Protein AF-H4F2T2-F1 (afdb_monomer_lite)

Foldseek 3Di:
DDPVVVVVVVVVVVVVVVVVCVVVVVVVVVVVVVVCVPVVVVVVVVVVVVVVVVVVVVVVVVVVVVVVVVVVVVVVVVVVVLVVVLVLLQQQQAVLLQQLLQLLLLCVVVVVVPDDDVVLVLVNLVCSLVSLVVSLPDPSNVVCLVLFDPQLNVLSVLLVVLSVVLVVLSCQPPPPVHPDPDVVSVVSNVVSVVSNSVSSVSNSVRSVVSCVVSVHDHDHHDRPPDRPPVPPVVPPDDDDD

Structure (mmCIF, N/CA/C/O backbone):
data_AF-H4F2T2-F1
#
_entry.id   AF-H4F2T2-F1
#
loop_
_atom_site.group_PDB
_atom_site.id
_atom_site.type_symbol
_atom_site.label_atom_id
_atom_site.label_alt_id
_atom_site.label_comp_id
_atom_site.label_asym_id
_atom_site.label_entity_id
_atom_site.label_seq_id
_atom_site.pdbx_PDB_ins_code
_atom_site.Cartn_x
_atom_site.Cartn_y
_atom_site.Cartn_z
_atom_site.occupancy
_atom_site.B_iso_or_equiv
_atom_site.auth_seq_id
_atom_site.auth_comp_id
_atom_site.auth_asym_id
_atom_site.auth_atom_id
_atom_site.pdbx_PDB_model_num
ATOM 1 N N . MET A 1 1 ? 67.842 6.900 -113.296 1.00 56.09 1 MET A N 1
ATOM 2 C CA . MET A 1 1 ? 68.114 7.034 -111.846 1.00 56.09 1 MET A CA 1
ATOM 3 C C . MET A 1 1 ? 68.918 5.818 -111.392 1.00 56.09 1 MET A C 1
ATOM 5 O O . MET A 1 1 ? 68.421 4.703 -111.527 1.00 56.09 1 MET A O 1
ATOM 9 N N . SER A 1 2 ? 70.177 6.005 -110.978 1.00 60.56 2 SER A N 1
ATOM 10 C CA . SER A 1 2 ? 71.089 4.898 -110.640 1.00 60.56 2 SER A CA 1
ATOM 11 C C . SER A 1 2 ? 70.592 4.125 -109.409 1.00 60.56 2 SER A C 1
ATOM 13 O O . SER A 1 2 ? 69.933 4.690 -108.534 1.00 60.56 2 SER A O 1
ATOM 15 N N . ARG A 1 3 ? 70.894 2.819 -109.327 1.00 62.94 3 ARG A N 1
ATOM 16 C CA . ARG A 1 3 ? 70.518 1.946 -108.190 1.00 62.94 3 ARG A CA 1
ATOM 17 C C . ARG A 1 3 ? 70.926 2.532 -106.829 1.00 62.94 3 ARG A C 1
ATOM 19 O O . ARG A 1 3 ? 70.205 2.355 -105.854 1.00 62.94 3 ARG A O 1
ATOM 26 N N . GLN A 1 4 ? 72.028 3.280 -106.790 1.00 64.38 4 GLN A N 1
ATOM 27 C CA . GLN A 1 4 ? 72.533 3.942 -105.586 1.00 64.38 4 GLN A CA 1
ATOM 28 C C . GLN A 1 4 ? 71.630 5.092 -105.105 1.00 64.38 4 GLN A C 1
ATOM 30 O O . GLN A 1 4 ? 71.422 5.235 -103.904 1.00 64.38 4 GLN A O 1
ATOM 35 N N . GLY A 1 5 ? 71.004 5.851 -106.012 1.00 65.56 5 GLY A N 1
ATOM 36 C CA . GLY A 1 5 ? 70.104 6.949 -105.634 1.00 65.56 5 GLY A CA 1
ATOM 37 C C . GLY A 1 5 ? 68.805 6.479 -104.969 1.00 65.56 5 GLY A C 1
ATOM 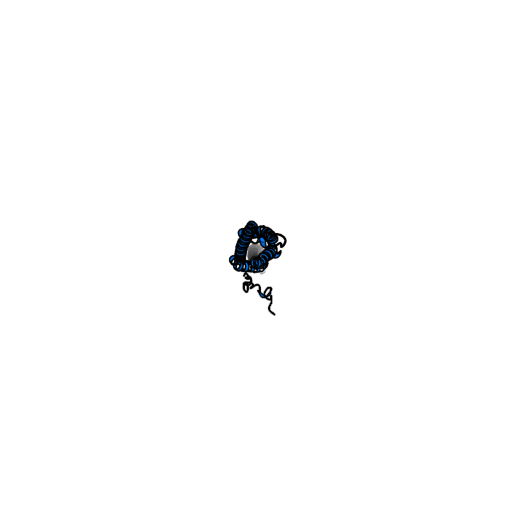38 O O . GLY A 1 5 ? 68.295 7.140 -104.071 1.00 65.56 5 GLY A O 1
ATOM 39 N N . LYS A 1 6 ? 68.285 5.304 -105.354 1.00 64.62 6 LYS A N 1
ATOM 40 C CA . LYS A 1 6 ? 67.072 4.731 -104.741 1.00 64.62 6 LYS A CA 1
ATOM 41 C C . LYS A 1 6 ? 67.323 4.237 -103.314 1.00 64.62 6 LYS A C 1
ATOM 43 O O . LYS A 1 6 ? 66.478 4.438 -102.450 1.00 64.62 6 LYS A O 1
ATOM 48 N N . LEU A 1 7 ? 68.493 3.644 -103.059 1.00 70.56 7 LEU A N 1
ATOM 49 C CA . LEU A 1 7 ? 68.886 3.194 -101.718 1.00 70.56 7 LEU A CA 1
ATOM 50 C C . LEU A 1 7 ? 69.020 4.364 -100.736 1.00 70.56 7 LEU A C 1
ATOM 52 O O . LEU A 1 7 ? 68.587 4.248 -99.594 1.00 70.56 7 LEU A O 1
ATOM 56 N N . PHE A 1 8 ? 69.540 5.507 -101.193 1.00 77.06 8 PHE A N 1
ATOM 57 C CA . PHE A 1 8 ? 69.697 6.690 -100.345 1.00 77.06 8 PHE A CA 1
ATOM 58 C C . PHE A 1 8 ? 68.354 7.299 -99.920 1.00 77.06 8 PHE A C 1
ATOM 60 O O . PHE A 1 8 ? 68.182 7.671 -98.764 1.00 77.06 8 PHE A O 1
ATOM 67 N N . VAL A 1 9 ? 67.374 7.344 -100.830 1.00 72.69 9 VAL A N 1
ATOM 68 C CA . VAL A 1 9 ? 66.025 7.855 -100.527 1.00 72.69 9 VAL A CA 1
ATOM 69 C C . VAL A 1 9 ? 65.288 6.936 -99.551 1.00 72.69 9 VAL A C 1
ATOM 71 O O . VAL A 1 9 ? 64.650 7.420 -98.619 1.00 72.69 9 VAL A O 1
ATOM 74 N N . VAL A 1 10 ? 65.410 5.614 -99.716 1.00 69.75 10 VAL A N 1
ATOM 75 C CA . VAL A 1 10 ? 64.803 4.644 -98.790 1.00 69.75 10 VAL A CA 1
ATOM 76 C C . VAL A 1 10 ? 65.444 4.736 -97.404 1.00 69.75 10 VAL A C 1
ATOM 78 O O . VAL A 1 10 ? 64.726 4.759 -96.408 1.00 69.75 10 VAL A O 1
ATOM 81 N N . ALA A 1 11 ? 66.773 4.860 -97.327 1.00 68.06 11 ALA A N 1
ATOM 82 C CA . ALA A 1 11 ? 67.466 5.052 -96.056 1.00 68.06 11 ALA A CA 1
ATOM 83 C C . ALA A 1 11 ? 67.052 6.369 -95.375 1.00 68.06 11 ALA A C 1
ATOM 85 O O . ALA A 1 11 ? 66.752 6.371 -94.184 1.00 68.06 11 ALA A O 1
ATOM 86 N N . ALA A 1 12 ? 66.954 7.469 -96.129 1.00 69.62 12 ALA A N 1
ATOM 87 C CA . ALA A 1 12 ? 66.514 8.761 -95.604 1.00 69.62 12 ALA A CA 1
ATOM 88 C C . ALA A 1 12 ? 65.070 8.719 -95.071 1.00 69.62 12 ALA A C 1
ATOM 90 O O . ALA A 1 12 ? 64.798 9.266 -94.003 1.00 69.62 12 ALA A O 1
ATOM 91 N N . LEU A 1 13 ? 64.161 8.019 -95.761 1.00 66.88 13 LEU A N 1
ATOM 92 C CA . LEU A 1 13 ? 62.788 7.800 -95.292 1.00 66.88 13 LEU A CA 1
ATOM 93 C C . LEU A 1 13 ? 62.745 6.970 -94.005 1.00 66.88 13 LEU A C 1
ATOM 95 O O . LEU A 1 13 ? 62.012 7.324 -93.086 1.00 66.88 13 LEU A O 1
ATOM 99 N N . PHE A 1 14 ? 63.559 5.916 -93.899 1.00 69.88 14 PHE A N 1
ATOM 100 C CA . PHE A 1 14 ? 63.657 5.116 -92.675 1.00 69.88 14 PHE A CA 1
ATOM 101 C C . PHE A 1 14 ? 64.200 5.922 -91.492 1.00 69.88 14 PHE A C 1
ATOM 103 O O . PHE A 1 14 ? 63.655 5.830 -90.393 1.00 69.88 14 PHE A O 1
ATOM 110 N N . PHE A 1 15 ? 65.223 6.751 -91.709 1.00 69.06 15 PHE A N 1
ATOM 111 C CA . PHE A 1 15 ? 65.760 7.630 -90.667 1.00 69.06 15 PHE A CA 1
ATOM 112 C C . PHE A 1 15 ? 64.748 8.695 -90.232 1.00 69.06 15 PHE A C 1
ATOM 114 O O . PHE A 1 15 ? 64.571 8.915 -89.035 1.00 69.06 15 PHE A O 1
ATOM 121 N N . ALA A 1 16 ? 64.029 9.307 -91.176 1.00 65.06 16 ALA A N 1
ATOM 122 C CA . ALA A 1 16 ? 62.967 10.260 -90.863 1.00 65.06 16 ALA A CA 1
ATOM 123 C C . ALA A 1 16 ? 61.811 9.603 -90.085 1.00 65.06 16 ALA A C 1
ATOM 125 O O . ALA A 1 16 ? 61.254 10.212 -89.168 1.00 65.06 16 ALA A O 1
ATOM 126 N N . LEU A 1 17 ? 61.471 8.351 -90.409 1.00 62.62 17 LEU A N 1
ATOM 127 C CA . LEU A 1 17 ? 60.455 7.583 -89.690 1.00 62.62 17 LEU A CA 1
ATOM 128 C C . LEU A 1 17 ? 60.918 7.234 -88.267 1.00 62.62 17 LEU A C 1
ATOM 130 O O . LEU A 1 17 ? 60.160 7.409 -87.317 1.00 62.62 17 LEU A O 1
ATOM 134 N N . ALA A 1 18 ? 62.172 6.799 -88.107 1.00 66.12 18 ALA A N 1
ATOM 135 C CA . ALA A 1 18 ? 62.753 6.445 -86.814 1.00 66.12 18 ALA A CA 1
ATOM 136 C C . ALA A 1 18 ? 62.839 7.652 -85.864 1.00 66.12 18 ALA A C 1
ATOM 138 O O . ALA A 1 18 ? 62.491 7.537 -84.690 1.00 66.12 18 ALA A O 1
ATOM 139 N N . ILE A 1 19 ? 63.237 8.824 -86.371 1.00 71.50 19 ILE A N 1
ATOM 140 C CA . ILE A 1 19 ? 63.299 10.063 -85.579 1.00 71.50 19 ILE A CA 1
ATOM 141 C C . ILE A 1 19 ? 61.897 10.497 -85.146 1.00 71.50 19 ILE A C 1
ATOM 143 O O . ILE A 1 19 ? 61.694 10.805 -83.971 1.00 71.50 19 ILE A O 1
ATOM 147 N N . ASN A 1 20 ? 60.917 10.467 -86.056 1.00 69.31 20 ASN A N 1
ATOM 148 C CA . ASN A 1 20 ? 59.531 10.768 -85.698 1.00 69.31 20 ASN A CA 1
ATOM 149 C C . ASN A 1 20 ? 59.016 9.808 -84.620 1.00 69.31 20 ASN A C 1
ATOM 151 O O . ASN A 1 20 ? 58.433 10.260 -83.639 1.00 69.31 20 ASN A O 1
ATOM 155 N N . LEU A 1 21 ? 59.295 8.506 -84.731 1.00 67.81 21 LEU A N 1
ATOM 156 C CA . LEU A 1 21 ? 58.870 7.527 -83.731 1.00 67.81 21 LEU A CA 1
ATOM 157 C C . LEU A 1 21 ? 59.437 7.839 -82.333 1.00 67.81 21 LEU A C 1
ATOM 159 O O . LEU A 1 21 ? 58.710 7.755 -81.349 1.00 67.81 21 LEU A O 1
ATOM 163 N N . ILE A 1 22 ? 60.707 8.253 -82.242 1.00 71.62 22 ILE A N 1
ATOM 164 C CA . ILE A 1 22 ? 61.363 8.610 -80.971 1.00 71.62 22 ILE A CA 1
ATOM 165 C C . ILE A 1 22 ? 60.752 9.879 -80.360 1.00 71.62 22 ILE A C 1
ATOM 167 O O . ILE A 1 22 ? 60.520 9.929 -79.150 1.00 71.62 22 ILE A O 1
ATOM 171 N N . VAL A 1 23 ? 60.469 10.897 -81.179 1.00 70.38 23 VAL A N 1
ATOM 172 C CA . VAL A 1 23 ? 59.865 12.157 -80.712 1.00 70.38 23 VAL A CA 1
ATOM 173 C C . VAL A 1 23 ? 58.435 11.922 -80.224 1.00 70.38 23 VAL A C 1
ATOM 175 O O . VAL A 1 23 ? 58.076 12.369 -79.134 1.00 70.38 23 VAL A O 1
ATOM 178 N N . TYR A 1 24 ? 57.640 11.155 -80.973 1.00 62.72 24 TYR A N 1
ATOM 179 C CA . TYR A 1 24 ? 56.272 10.826 -80.573 1.00 62.72 24 TYR A CA 1
ATOM 180 C C . TYR A 1 24 ? 56.215 9.856 -79.389 1.00 62.72 24 TYR A C 1
ATOM 182 O O . TYR A 1 24 ? 55.263 9.912 -78.616 1.00 62.72 24 TYR A O 1
ATOM 190 N N . HIS A 1 25 ? 57.238 9.022 -79.173 1.00 64.75 25 HIS A N 1
ATOM 191 C CA . HIS A 1 25 ? 57.259 8.092 -78.044 1.00 64.75 25 HIS A CA 1
ATOM 192 C C . HIS A 1 25 ? 57.213 8.805 -76.687 1.00 64.75 25 HIS A C 1
ATOM 194 O O . HIS A 1 25 ? 56.444 8.395 -75.818 1.00 64.75 25 HIS A O 1
ATOM 200 N N . LYS A 1 26 ? 57.978 9.893 -76.518 1.00 65.88 26 LYS A N 1
ATOM 201 C CA . LYS A 1 26 ? 57.967 10.676 -75.270 1.00 65.88 26 LYS A CA 1
ATOM 202 C C . LYS A 1 26 ? 56.612 11.331 -75.020 1.00 65.88 26 LYS A C 1
ATOM 204 O O . LYS A 1 26 ? 56.070 11.196 -73.932 1.00 65.88 26 LYS A O 1
ATOM 209 N N . VAL A 1 27 ? 56.031 11.946 -76.050 1.00 68.12 27 VAL A N 1
ATOM 210 C CA . VAL A 1 27 ? 54.709 12.585 -75.953 1.00 68.12 27 VAL A CA 1
ATOM 211 C C . VAL A 1 27 ? 53.632 11.563 -75.583 1.00 68.12 27 VAL A C 1
ATOM 213 O O . VAL A 1 27 ? 52.790 11.842 -74.740 1.00 68.12 27 VAL A O 1
ATOM 216 N N . ILE A 1 28 ? 53.681 10.359 -76.158 1.00 63.91 28 ILE A N 1
ATOM 217 C CA . ILE A 1 28 ? 52.726 9.287 -75.855 1.00 63.91 28 ILE A CA 1
ATOM 218 C C . ILE A 1 28 ? 52.894 8.773 -74.415 1.00 63.91 28 ILE A C 1
ATOM 220 O O . ILE A 1 28 ? 51.892 8.572 -73.733 1.00 63.91 28 ILE A O 1
ATOM 224 N N . ILE A 1 29 ? 54.128 8.589 -73.927 1.00 66.50 29 ILE A N 1
ATOM 225 C CA . ILE A 1 29 ? 54.379 8.155 -72.539 1.00 66.50 29 ILE A CA 1
ATOM 226 C C . ILE A 1 29 ? 53.881 9.203 -71.538 1.00 66.50 29 ILE A C 1
ATOM 228 O O . ILE A 1 29 ? 53.193 8.849 -70.577 1.00 66.50 29 ILE A O 1
ATOM 232 N N . ASP A 1 30 ? 54.188 10.478 -71.772 1.00 66.62 30 ASP A N 1
ATOM 233 C CA . ASP A 1 30 ? 53.776 11.569 -70.885 1.00 66.62 30 ASP A CA 1
ATOM 234 C C . ASP A 1 30 ? 52.247 11.700 -70.863 1.00 66.62 30 ASP A C 1
ATOM 236 O O . ASP A 1 30 ? 51.645 11.908 -69.811 1.00 66.62 30 ASP A O 1
ATOM 240 N N . TRP A 1 31 ? 51.585 11.480 -72.002 1.00 67.06 31 TRP A N 1
ATOM 241 C CA . TRP A 1 31 ? 50.127 11.518 -72.079 1.00 67.06 31 TRP A CA 1
ATOM 242 C C . TRP A 1 31 ? 49.473 10.340 -71.342 1.00 67.06 31 TRP A C 1
ATOM 244 O O . TRP A 1 31 ? 48.525 10.538 -70.582 1.00 67.06 31 TRP A O 1
ATOM 254 N N . ILE A 1 32 ? 50.006 9.122 -71.503 1.00 61.88 32 ILE A N 1
ATOM 255 C CA . ILE A 1 32 ? 49.505 7.915 -70.821 1.00 61.88 32 ILE A CA 1
ATOM 256 C C . ILE A 1 32 ? 49.695 8.015 -69.301 1.00 61.88 32 ILE A C 1
ATOM 258 O O . ILE A 1 32 ? 48.781 7.680 -68.547 1.00 61.88 32 ILE A O 1
ATOM 262 N N . THR A 1 33 ? 50.849 8.498 -68.838 1.00 63.00 33 THR A N 1
ATOM 263 C CA . THR A 1 33 ? 51.145 8.626 -67.399 1.00 63.00 33 THR A CA 1
ATOM 264 C C . THR A 1 33 ? 50.315 9.725 -66.732 1.00 63.00 33 THR A C 1
ATOM 266 O O . THR A 1 33 ? 49.814 9.518 -65.624 1.00 63.00 33 THR A O 1
ATOM 269 N N . CYS A 1 34 ? 50.080 10.847 -67.419 1.00 60.75 34 CYS A N 1
ATOM 270 C CA . CYS A 1 34 ? 49.241 11.939 -66.918 1.00 60.75 34 CYS A CA 1
ATOM 271 C C . CYS A 1 34 ? 47.752 11.536 -66.835 1.00 60.75 34 CYS A C 1
ATOM 273 O O . CYS A 1 34 ? 47.104 11.744 -65.808 1.00 60.75 34 CYS A O 1
ATOM 275 N N . LEU A 1 35 ? 47.221 10.848 -67.858 1.00 57.31 35 LEU A N 1
ATOM 276 C CA . LEU A 1 35 ? 45.844 10.326 -67.851 1.00 57.31 35 LEU A CA 1
ATOM 277 C C . LEU A 1 35 ? 45.609 9.257 -66.775 1.00 57.31 35 LEU A C 1
ATOM 279 O O . LEU A 1 35 ? 44.550 9.242 -66.146 1.00 57.31 35 LEU A O 1
ATOM 283 N N . GLN A 1 36 ? 46.586 8.375 -66.544 1.00 57.59 36 GLN A N 1
ATOM 284 C CA . GLN A 1 36 ? 46.477 7.334 -65.519 1.00 57.59 36 GLN A CA 1
ATOM 285 C C . GLN A 1 36 ? 46.543 7.905 -64.096 1.00 57.59 36 GLN A C 1
ATOM 287 O O . GLN A 1 36 ? 45.779 7.468 -63.240 1.00 57.59 36 GLN A O 1
ATOM 292 N N . SER A 1 37 ? 47.396 8.899 -63.837 1.00 61.53 37 SER A N 1
ATOM 293 C CA . SER A 1 37 ? 47.546 9.524 -62.513 1.00 61.53 37 SER A CA 1
ATOM 294 C C . SER A 1 37 ? 46.247 10.163 -62.014 1.00 61.53 37 SER A C 1
ATOM 296 O O . SER A 1 37 ? 45.768 9.854 -60.919 1.00 61.53 37 SER A O 1
ATOM 298 N N . ASP A 1 38 ? 45.642 11.024 -62.829 1.00 61.28 38 ASP A N 1
ATOM 299 C CA . ASP A 1 38 ? 44.600 11.929 -62.339 1.00 61.28 38 ASP A CA 1
ATOM 300 C C . ASP A 1 38 ? 43.231 11.254 -62.255 1.00 61.28 38 ASP A C 1
ATOM 302 O O . ASP A 1 38 ? 42.487 11.454 -61.291 1.00 61.28 38 ASP A O 1
ATOM 306 N N . GLN A 1 39 ? 42.906 10.377 -63.210 1.00 65.50 39 GLN A N 1
ATOM 307 C CA . GLN A 1 39 ? 41.675 9.594 -63.142 1.00 65.50 39 GLN A CA 1
ATOM 308 C C . GLN A 1 39 ? 41.725 8.584 -61.992 1.00 65.50 39 GLN A C 1
ATOM 310 O O . GLN A 1 39 ? 40.796 8.552 -61.187 1.00 65.50 39 GLN A O 1
ATOM 315 N N . ILE A 1 40 ? 42.807 7.809 -61.842 1.00 66.69 40 ILE A N 1
ATOM 316 C CA . ILE A 1 40 ? 42.902 6.800 -60.773 1.00 66.69 40 ILE A CA 1
ATOM 317 C C . ILE A 1 40 ? 42.832 7.464 -59.391 1.00 66.69 40 ILE A C 1
ATOM 319 O O . ILE A 1 40 ? 42.137 6.965 -58.503 1.00 66.69 40 ILE A O 1
ATOM 323 N N . ARG A 1 41 ? 43.473 8.625 -59.208 1.00 65.31 41 ARG A N 1
ATOM 324 C CA . ARG A 1 41 ? 43.432 9.369 -57.941 1.00 65.31 41 ARG A CA 1
ATOM 325 C C . ARG A 1 41 ? 42.032 9.893 -57.612 1.00 65.31 41 ARG A C 1
ATOM 327 O O . ARG A 1 41 ? 41.602 9.775 -56.466 1.00 65.31 41 ARG A O 1
ATOM 334 N N . ASN A 1 42 ? 41.299 10.394 -58.606 1.00 70.19 42 ASN A N 1
ATOM 335 C CA . ASN A 1 42 ? 39.914 10.842 -58.432 1.00 70.19 42 ASN A CA 1
ATOM 336 C C . ASN A 1 42 ? 38.962 9.677 -58.117 1.00 70.19 42 ASN A C 1
ATOM 338 O O . ASN A 1 42 ? 38.104 9.804 -57.244 1.00 70.19 42 ASN A O 1
ATOM 342 N N . TRP A 1 43 ? 39.146 8.521 -58.761 1.00 69.12 43 TRP A N 1
ATOM 343 C CA . TRP A 1 43 ? 38.376 7.305 -58.475 1.00 69.12 43 TRP A CA 1
ATOM 344 C C . TRP A 1 43 ? 38.647 6.758 -57.068 1.00 69.12 43 TRP A C 1
ATOM 346 O O . TRP A 1 43 ? 37.704 6.394 -56.364 1.00 69.12 43 TRP A O 1
ATOM 356 N N . LEU A 1 44 ? 39.907 6.749 -56.620 1.00 66.00 44 LEU A N 1
ATOM 357 C CA . LEU A 1 44 ? 40.273 6.358 -55.253 1.00 66.00 44 LEU A CA 1
ATOM 358 C C . LEU A 1 44 ? 39.712 7.331 -54.207 1.00 66.00 44 LEU A C 1
ATOM 360 O O . LEU A 1 44 ? 39.182 6.896 -53.184 1.00 66.00 44 LEU A O 1
ATOM 364 N N . GLY A 1 45 ? 39.766 8.637 -54.484 1.00 61.09 45 GLY A N 1
ATOM 365 C CA . GLY A 1 45 ? 39.141 9.660 -53.647 1.00 61.09 45 GLY A CA 1
ATOM 366 C C . GLY A 1 45 ? 37.632 9.447 -53.521 1.00 61.09 45 GLY A C 1
ATOM 367 O O . GLY A 1 45 ? 37.110 9.394 -52.406 1.00 61.09 45 GLY A O 1
ATOM 368 N N . ALA A 1 46 ? 36.942 9.213 -54.641 1.00 65.50 46 ALA A N 1
ATOM 369 C CA . ALA A 1 46 ? 35.514 8.911 -54.645 1.00 65.50 46 ALA A CA 1
ATOM 370 C C . ALA A 1 46 ? 35.201 7.634 -53.848 1.00 65.50 46 ALA A C 1
ATOM 372 O O . ALA A 1 46 ? 34.329 7.665 -52.984 1.00 65.50 46 ALA A O 1
ATOM 373 N N . LEU A 1 47 ? 35.938 6.537 -54.066 1.00 65.50 47 LEU A N 1
ATOM 374 C CA . LEU A 1 47 ? 35.782 5.280 -53.317 1.00 65.50 47 LEU A CA 1
ATOM 375 C C . LEU A 1 47 ? 35.932 5.476 -51.802 1.00 65.50 47 LEU A C 1
ATOM 377 O O . LEU A 1 47 ? 35.135 4.935 -51.036 1.00 65.50 47 LEU A O 1
ATOM 381 N N . SER A 1 48 ? 36.903 6.284 -51.364 1.00 68.56 48 SER A N 1
ATOM 382 C CA . SER A 1 48 ? 37.081 6.599 -49.941 1.00 68.56 48 SER A CA 1
ATOM 383 C C . SER A 1 48 ? 35.914 7.416 -49.362 1.00 68.56 48 SER A C 1
ATOM 385 O O . SER A 1 48 ? 35.465 7.142 -48.248 1.00 68.56 48 SER A O 1
ATOM 387 N N . GLY A 1 49 ? 35.349 8.345 -50.144 1.00 67.00 49 GLY A N 1
ATOM 388 C CA . GLY A 1 49 ? 34.149 9.100 -49.776 1.00 67.00 49 GLY A CA 1
ATOM 389 C C . GLY A 1 49 ? 32.896 8.223 -49.681 1.00 67.00 49 GLY A C 1
ATOM 390 O O . GLY A 1 49 ? 32.140 8.333 -48.715 1.00 67.00 49 GLY A O 1
ATOM 391 N N . TRP A 1 50 ? 32.705 7.291 -50.623 1.00 71.00 50 TRP A N 1
ATOM 392 C CA . TRP A 1 50 ? 31.613 6.307 -50.579 1.00 71.00 50 TRP A CA 1
ATOM 393 C C . TRP A 1 50 ? 31.729 5.374 -49.369 1.00 71.00 50 TRP A C 1
ATOM 395 O O . TRP A 1 50 ? 30.726 5.096 -48.708 1.00 71.00 50 TRP A O 1
ATOM 405 N N . ALA A 1 51 ? 32.944 4.929 -49.036 1.00 69.69 51 ALA A N 1
ATOM 406 C CA . ALA A 1 51 ? 33.193 4.108 -47.855 1.00 69.69 51 ALA A CA 1
ATOM 407 C C . ALA A 1 51 ? 32.865 4.860 -46.553 1.00 69.69 51 ALA A C 1
ATOM 409 O O . ALA A 1 51 ? 32.199 4.307 -45.677 1.00 69.69 51 ALA A O 1
ATOM 410 N N . ALA A 1 52 ? 33.259 6.134 -46.444 1.00 69.75 52 ALA A N 1
ATOM 411 C CA . ALA A 1 52 ? 32.925 6.977 -45.296 1.00 69.75 52 ALA A CA 1
ATOM 412 C C . ALA A 1 52 ? 31.407 7.205 -45.164 1.00 69.75 52 ALA A C 1
ATOM 414 O O . ALA A 1 52 ? 30.858 7.104 -44.065 1.00 69.75 52 ALA A O 1
ATOM 415 N N . ALA A 1 53 ? 30.708 7.439 -46.280 1.00 70.81 53 ALA A N 1
ATOM 416 C CA . ALA A 1 53 ? 29.255 7.590 -46.291 1.00 70.81 53 ALA A CA 1
ATOM 417 C C . ALA A 1 53 ? 28.535 6.302 -45.848 1.00 70.81 53 ALA A C 1
ATOM 419 O O . ALA A 1 53 ? 27.626 6.357 -45.019 1.00 70.81 53 ALA A O 1
ATOM 420 N N . LEU A 1 54 ? 28.970 5.132 -46.330 1.00 72.56 54 LEU A N 1
ATOM 421 C CA . LEU A 1 54 ? 28.425 3.840 -45.898 1.00 72.56 54 LEU A CA 1
ATOM 422 C C . LEU A 1 54 ? 28.678 3.576 -44.409 1.00 72.56 54 LEU A C 1
ATOM 424 O O . LEU A 1 54 ? 27.766 3.140 -43.706 1.00 72.56 54 LEU A O 1
ATOM 428 N N . ALA A 1 55 ? 29.878 3.882 -43.909 1.00 70.38 55 ALA A N 1
ATOM 429 C CA . ALA A 1 55 ? 30.205 3.747 -42.492 1.00 70.38 55 ALA A CA 1
ATOM 430 C C . ALA A 1 55 ? 29.315 4.641 -41.612 1.00 70.38 55 ALA A C 1
ATOM 432 O O . ALA A 1 55 ? 28.807 4.184 -40.585 1.00 70.38 55 ALA A O 1
ATOM 433 N N . ALA A 1 56 ? 29.054 5.882 -42.036 1.00 71.50 56 ALA A N 1
ATOM 434 C CA . ALA A 1 56 ? 28.143 6.787 -41.339 1.00 71.50 56 ALA A CA 1
ATOM 435 C C . ALA A 1 56 ? 26.700 6.251 -41.324 1.00 71.50 56 ALA A C 1
ATOM 437 O O . ALA A 1 56 ? 26.075 6.202 -40.264 1.00 71.50 56 ALA A O 1
ATOM 438 N N . VAL A 1 57 ? 26.185 5.766 -42.462 1.00 80.12 57 VAL A N 1
ATOM 439 C CA . VAL A 1 57 ? 24.833 5.180 -42.551 1.00 80.12 57 VAL A CA 1
ATOM 440 C C . VAL A 1 57 ? 24.696 3.944 -41.659 1.00 80.12 57 VAL A C 1
ATOM 442 O O . VAL A 1 57 ? 23.698 3.805 -40.947 1.00 80.12 57 VAL A O 1
ATOM 445 N N . ILE A 1 58 ? 25.697 3.058 -41.651 1.00 80.56 58 ILE A N 1
ATOM 446 C CA . ILE A 1 58 ? 25.713 1.877 -40.776 1.00 80.56 58 ILE A CA 1
ATOM 447 C C . ILE A 1 58 ? 25.723 2.309 -39.309 1.00 80.56 58 ILE A C 1
ATOM 449 O O . ILE A 1 58 ? 24.935 1.787 -38.523 1.00 80.56 58 ILE A O 1
ATOM 453 N N . THR A 1 59 ? 26.549 3.293 -38.951 1.00 84.38 59 THR A N 1
ATOM 454 C CA . THR A 1 59 ? 26.651 3.801 -37.576 1.00 84.38 59 THR A CA 1
ATOM 455 C C . THR A 1 59 ? 25.322 4.389 -37.100 1.00 84.38 59 THR A C 1
ATOM 457 O O . THR A 1 59 ? 24.842 4.009 -36.035 1.00 84.38 59 THR A O 1
ATOM 460 N N . ILE A 1 60 ? 24.666 5.227 -37.912 1.00 80.12 60 ILE A N 1
ATOM 461 C CA . ILE A 1 60 ? 23.336 5.783 -37.606 1.00 80.12 60 ILE A CA 1
ATOM 462 C C . ILE A 1 60 ? 22.312 4.658 -37.433 1.00 80.12 60 ILE A C 1
ATOM 464 O O . ILE A 1 60 ? 21.532 4.661 -36.482 1.00 80.12 60 ILE A O 1
ATOM 468 N N . ARG A 1 61 ? 22.320 3.656 -38.320 1.00 82.50 61 ARG A N 1
ATOM 469 C CA . ARG A 1 61 ? 21.393 2.522 -38.227 1.00 82.50 61 ARG A CA 1
ATOM 470 C C . ARG A 1 61 ? 21.613 1.711 -36.948 1.00 82.50 61 ARG A C 1
ATOM 472 O O . ARG A 1 61 ? 20.637 1.331 -36.302 1.00 82.50 61 ARG A O 1
ATOM 479 N N . VAL A 1 62 ? 22.867 1.445 -36.585 1.00 84.19 62 VAL A N 1
ATOM 480 C CA . VAL A 1 62 ? 23.230 0.728 -35.353 1.00 84.19 62 VAL A CA 1
ATOM 481 C C . VAL A 1 62 ? 22.835 1.539 -34.123 1.00 84.19 62 VAL A C 1
ATOM 483 O O . VAL A 1 62 ? 22.257 0.972 -33.198 1.00 84.19 62 VAL A O 1
ATOM 486 N N . MET A 1 63 ? 23.064 2.852 -34.126 1.00 81.50 63 MET A N 1
ATOM 487 C CA . MET A 1 63 ? 22.645 3.744 -33.045 1.00 81.50 63 MET A CA 1
ATOM 488 C C . MET A 1 63 ? 21.120 3.724 -32.872 1.00 81.50 63 MET A C 1
ATOM 490 O O . MET A 1 63 ? 20.640 3.411 -31.789 1.00 81.50 63 MET A O 1
ATOM 494 N N . LEU A 1 64 ? 20.349 3.889 -33.955 1.00 85.19 64 LEU A N 1
ATOM 495 C CA . LEU A 1 64 ? 18.881 3.822 -33.917 1.00 85.19 64 LEU A CA 1
ATOM 496 C C . LEU A 1 64 ? 18.350 2.468 -33.420 1.00 85.19 64 LEU A C 1
ATOM 498 O O . LEU A 1 64 ? 17.353 2.412 -32.699 1.00 85.19 64 LEU A O 1
ATOM 502 N N . LEU A 1 65 ? 18.984 1.360 -33.814 1.00 86.19 65 LEU A N 1
ATOM 503 C CA . LEU A 1 65 ? 18.622 0.027 -33.321 1.00 86.19 65 LEU A CA 1
ATOM 504 C C . LEU A 1 65 ? 18.961 -0.138 -31.836 1.00 86.19 65 LEU A C 1
ATOM 506 O O . LEU A 1 65 ? 18.189 -0.749 -31.095 1.00 86.19 65 LEU A O 1
ATOM 510 N N . THR A 1 66 ? 20.091 0.416 -31.403 1.00 83.94 66 THR A N 1
ATOM 511 C CA . THR A 1 66 ? 20.534 0.371 -30.008 1.00 83.94 66 THR A CA 1
ATOM 512 C C . THR A 1 66 ? 19.591 1.184 -29.128 1.00 83.94 66 THR A C 1
ATOM 514 O O . THR A 1 66 ? 19.077 0.634 -28.159 1.00 83.94 66 THR A O 1
ATOM 517 N N . ASP A 1 67 ? 19.243 2.412 -29.518 1.00 81.94 67 ASP A N 1
ATOM 518 C CA . ASP A 1 67 ? 18.311 3.275 -28.782 1.00 81.94 67 ASP A CA 1
ATOM 519 C C . ASP A 1 67 ? 16.927 2.635 -28.647 1.00 81.94 67 ASP A C 1
ATOM 521 O O . ASP A 1 67 ? 16.342 2.606 -27.564 1.00 81.94 67 ASP A O 1
ATOM 525 N N . ARG A 1 68 ? 16.411 2.026 -29.723 1.00 87.56 68 ARG A N 1
ATOM 526 C CA . ARG A 1 68 ? 15.138 1.286 -29.672 1.00 87.56 68 ARG A CA 1
ATOM 527 C C . ARG A 1 68 ? 15.198 0.106 -28.704 1.00 87.56 68 ARG A C 1
ATOM 529 O O . ARG A 1 68 ? 14.241 -0.126 -27.966 1.00 87.56 68 ARG A O 1
ATOM 536 N N . ASN A 1 69 ? 16.304 -0.634 -28.687 1.00 86.81 69 ASN A N 1
ATOM 537 C CA . ASN A 1 69 ? 16.488 -1.761 -27.775 1.00 86.81 69 ASN A CA 1
ATOM 538 C C . ASN A 1 69 ? 16.651 -1.310 -26.320 1.00 86.81 69 ASN A C 1
ATOM 540 O O . ASN A 1 69 ? 16.099 -1.952 -25.426 1.00 86.81 69 ASN A O 1
ATOM 544 N N . VAL A 1 70 ? 17.368 -0.211 -26.078 1.00 84.25 70 VAL A N 1
ATOM 545 C CA . VAL A 1 70 ? 17.519 0.394 -24.750 1.00 84.25 70 VAL A CA 1
ATOM 546 C C . VAL A 1 70 ? 16.169 0.884 -24.244 1.00 84.25 70 VAL A C 1
ATOM 548 O O . VAL A 1 70 ? 15.775 0.490 -23.152 1.00 84.25 70 VAL A O 1
ATOM 551 N N . ASN A 1 71 ? 15.404 1.615 -25.056 1.00 85.44 71 ASN A N 1
ATOM 552 C CA . ASN A 1 71 ? 14.059 2.065 -24.691 1.00 85.44 71 ASN A CA 1
ATOM 553 C C . ASN A 1 71 ? 13.127 0.888 -24.401 1.00 85.44 71 ASN A C 1
ATOM 555 O O . ASN A 1 71 ? 12.414 0.894 -23.402 1.00 85.44 71 ASN A O 1
ATOM 559 N N . ARG A 1 72 ? 13.171 -0.173 -25.216 1.00 83.88 72 ARG A N 1
ATOM 560 C CA . ARG A 1 72 ? 12.377 -1.383 -24.963 1.00 83.88 72 ARG A CA 1
ATOM 561 C C . ARG A 1 72 ? 12.753 -2.044 -23.636 1.00 83.88 72 ARG A C 1
ATOM 563 O O . ARG A 1 72 ? 11.862 -2.436 -22.888 1.00 83.88 72 ARG A O 1
ATOM 570 N N . ARG A 1 73 ? 14.049 -2.164 -23.335 1.00 81.81 73 ARG A N 1
ATOM 571 C CA . ARG A 1 73 ? 14.529 -2.709 -22.055 1.00 81.81 73 ARG A CA 1
ATOM 572 C C . ARG A 1 73 ? 14.144 -1.812 -20.884 1.00 81.81 73 ARG A C 1
ATOM 574 O O . ARG A 1 73 ? 13.704 -2.326 -19.865 1.00 81.81 73 ARG A O 1
ATOM 581 N N . HIS A 1 74 ? 14.263 -0.499 -21.040 1.00 83.50 74 HIS A N 1
ATOM 582 C CA . HIS A 1 74 ? 13.883 0.475 -20.026 1.00 83.50 74 HIS A CA 1
ATOM 583 C C . HIS A 1 74 ? 12.390 0.368 -19.693 1.00 83.50 74 HIS A C 1
ATOM 585 O O . HIS A 1 74 ? 12.040 0.174 -18.534 1.00 83.50 74 HIS A O 1
ATOM 591 N N . MET A 1 75 ? 11.523 0.338 -20.710 1.00 81.06 75 MET A N 1
ATOM 592 C CA . MET A 1 75 ? 10.082 0.127 -20.522 1.00 81.06 75 MET A CA 1
ATOM 593 C C . MET A 1 75 ? 9.765 -1.222 -19.862 1.00 81.06 75 MET A C 1
ATOM 595 O O . MET A 1 75 ? 8.889 -1.303 -19.007 1.00 81.06 75 MET A O 1
ATOM 599 N N . GLN A 1 76 ? 10.489 -2.290 -20.215 1.00 81.06 76 GLN A N 1
ATOM 600 C CA . GLN A 1 76 ? 10.328 -3.593 -19.563 1.00 81.06 76 GLN A CA 1
ATOM 601 C C . GLN A 1 76 ? 10.725 -3.557 -18.082 1.00 81.06 76 GLN A C 1
ATOM 603 O O . GLN A 1 76 ? 10.049 -4.180 -17.267 1.00 81.06 76 GLN A O 1
ATOM 608 N N . LEU A 1 77 ? 11.795 -2.844 -17.724 1.00 84.25 77 LEU A N 1
ATOM 609 C CA . LEU A 1 77 ? 12.223 -2.696 -16.332 1.00 84.25 77 LEU A CA 1
ATOM 610 C C . LEU A 1 77 ? 11.214 -1.887 -15.517 1.00 84.25 77 LEU A C 1
ATOM 612 O O . LEU A 1 77 ? 10.838 -2.349 -14.444 1.00 84.25 77 LEU A O 1
ATOM 616 N N . LEU A 1 78 ? 10.715 -0.771 -16.059 1.00 74.81 78 LEU A N 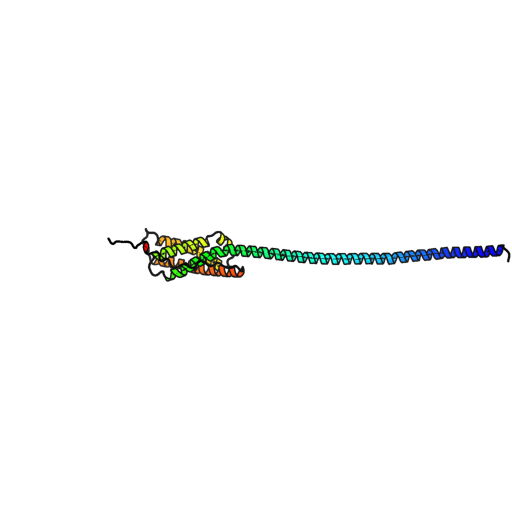1
ATOM 617 C CA . LEU A 1 78 ? 9.645 0.010 -15.430 1.00 74.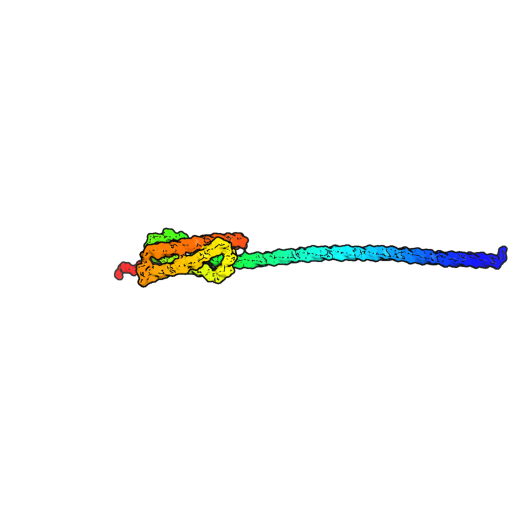81 78 LEU A CA 1
ATOM 618 C C . LEU A 1 78 ? 8.408 -0.861 -15.184 1.00 74.81 78 LEU A C 1
ATOM 620 O O . LEU A 1 78 ? 7.977 -1.006 -14.048 1.00 74.81 78 LEU A O 1
ATOM 624 N N . SER A 1 79 ? 7.941 -1.594 -16.203 1.00 72.06 79 SER A N 1
ATOM 625 C CA . SER A 1 79 ? 6.772 -2.477 -16.050 1.00 72.06 79 SER A CA 1
ATOM 626 C C . SER A 1 79 ? 6.955 -3.583 -14.999 1.00 72.06 79 SER A C 1
ATOM 628 O O . SER A 1 79 ? 5.986 -4.036 -14.391 1.00 72.06 79 SER A O 1
ATOM 630 N N . ARG A 1 80 ? 8.194 -4.049 -14.777 1.00 76.56 80 ARG A N 1
ATOM 631 C CA . ARG A 1 80 ? 8.503 -5.029 -13.725 1.00 76.56 80 ARG A CA 1
ATOM 632 C C . ARG A 1 80 ? 8.499 -4.382 -12.348 1.00 76.56 80 ARG A C 1
ATOM 634 O O . ARG A 1 80 ? 7.938 -4.971 -11.431 1.00 76.56 80 ARG A O 1
ATOM 641 N N . GLN A 1 81 ? 9.092 -3.197 -12.220 1.00 73.81 81 GLN A N 1
ATOM 642 C CA . GLN A 1 81 ? 9.090 -2.433 -10.974 1.00 73.81 81 GLN A CA 1
ATOM 643 C C . GLN A 1 81 ? 7.664 -2.083 -10.544 1.00 73.81 81 GLN A C 1
ATOM 645 O O . GLN A 1 81 ? 7.312 -2.329 -9.391 1.00 73.81 81 GLN A O 1
ATOM 650 N N . ASP A 1 82 ? 6.833 -1.623 -11.480 1.00 72.50 82 ASP A N 1
ATOM 651 C CA . ASP A 1 82 ? 5.425 -1.310 -11.228 1.00 72.50 82 ASP A CA 1
ATOM 652 C C . ASP A 1 82 ? 4.673 -2.558 -10.755 1.00 72.50 82 ASP A C 1
ATOM 654 O O . ASP A 1 82 ? 4.017 -2.540 -9.717 1.00 72.50 82 ASP A O 1
ATOM 658 N N . ARG A 1 83 ? 4.857 -3.699 -11.435 1.00 78.88 83 ARG A N 1
ATOM 659 C CA . ARG A 1 83 ? 4.232 -4.967 -11.032 1.00 78.88 83 ARG A CA 1
ATOM 660 C C . ARG A 1 83 ? 4.680 -5.432 -9.646 1.00 78.88 83 ARG A C 1
ATOM 662 O O . ARG A 1 83 ? 3.864 -5.931 -8.876 1.00 78.88 83 ARG A O 1
ATOM 669 N N . GLU A 1 84 ? 5.961 -5.303 -9.318 1.00 81.94 84 GLU A N 1
ATOM 670 C CA . GLU A 1 84 ? 6.477 -5.638 -7.987 1.00 81.94 84 GLU A CA 1
ATOM 671 C C . GLU A 1 84 ? 5.932 -4.706 -6.900 1.00 81.94 84 GLU A C 1
ATOM 673 O O . GLU A 1 84 ? 5.740 -5.143 -5.763 1.00 81.94 84 GLU A O 1
ATOM 678 N N . ALA A 1 85 ? 5.698 -3.431 -7.216 1.00 80.00 85 ALA A N 1
ATOM 679 C CA . ALA A 1 85 ? 5.065 -2.483 -6.307 1.00 80.00 85 ALA A CA 1
ATOM 680 C C . ALA A 1 85 ? 3.581 -2.822 -6.098 1.00 80.00 85 ALA A C 1
ATOM 682 O O . ALA A 1 85 ? 3.160 -2.951 -4.951 1.00 80.00 85 ALA A O 1
ATOM 683 N N . THR A 1 86 ? 2.829 -3.099 -7.168 1.00 83.62 86 THR A N 1
ATOM 684 C CA . THR A 1 86 ? 1.424 -3.532 -7.088 1.00 83.62 86 THR A CA 1
ATOM 685 C C . THR A 1 86 ? 1.271 -4.819 -6.279 1.00 83.62 86 THR A C 1
ATOM 687 O O . THR A 1 86 ? 0.436 -4.883 -5.387 1.00 83.62 86 THR A O 1
ATOM 690 N N . VAL A 1 87 ? 2.114 -5.835 -6.507 1.00 83.75 87 VAL A N 1
ATOM 691 C CA . VAL A 1 87 ? 2.053 -7.098 -5.742 1.00 83.75 87 VAL A CA 1
ATOM 692 C C . VAL A 1 87 ? 2.386 -6.879 -4.263 1.00 83.75 87 VAL A C 1
ATOM 694 O O . VAL A 1 87 ? 1.808 -7.531 -3.393 1.00 83.75 87 VAL A O 1
ATOM 697 N N . ARG A 1 88 ? 3.325 -5.976 -3.950 1.00 82.75 88 ARG A N 1
ATOM 698 C CA . ARG A 1 88 ? 3.623 -5.602 -2.560 1.00 82.75 88 ARG A CA 1
ATOM 699 C C . ARG A 1 88 ? 2.437 -4.896 -1.910 1.00 82.75 88 ARG A C 1
ATOM 701 O O . ARG A 1 88 ? 2.050 -5.297 -0.815 1.00 82.75 88 ARG A O 1
ATOM 708 N N . ALA A 1 89 ? 1.848 -3.921 -2.600 1.00 83.00 89 ALA A N 1
ATOM 709 C CA . ALA A 1 89 ? 0.650 -3.225 -2.153 1.00 83.00 89 ALA A CA 1
ATOM 710 C C . ALA A 1 89 ? -0.514 -4.204 -1.934 1.00 83.00 89 ALA A C 1
ATOM 712 O O . ALA A 1 89 ? -1.151 -4.152 -0.894 1.00 83.00 89 ALA A O 1
ATOM 713 N N . GLU A 1 90 ? -0.744 -5.158 -2.836 1.00 84.69 90 GLU A N 1
ATOM 714 C CA . GLU A 1 90 ? -1.837 -6.135 -2.729 1.00 84.69 90 GLU A CA 1
ATOM 715 C C . GLU A 1 90 ? -1.676 -7.051 -1.509 1.00 84.69 90 GLU A C 1
ATOM 717 O O . GLU A 1 90 ? -2.620 -7.255 -0.744 1.00 84.69 90 GLU A O 1
ATOM 722 N N . ARG A 1 91 ? -0.457 -7.555 -1.275 1.00 82.44 91 ARG A N 1
ATOM 723 C CA . ARG A 1 91 ? -0.138 -8.392 -0.105 1.00 82.44 91 ARG A CA 1
ATOM 724 C C . ARG A 1 91 ? -0.261 -7.642 1.218 1.00 82.44 91 ARG A C 1
ATOM 726 O O . ARG A 1 91 ? -0.558 -8.265 2.231 1.00 82.44 91 ARG A O 1
ATOM 733 N N . PHE A 1 92 ? 0.006 -6.340 1.209 1.00 83.12 92 PHE A N 1
ATOM 734 C CA . PHE A 1 92 ? -0.182 -5.465 2.361 1.00 83.12 92 PHE A CA 1
ATOM 735 C C . PHE A 1 92 ? -1.669 -5.155 2.592 1.00 83.12 92 PHE A C 1
ATOM 737 O O . PHE A 1 92 ? -2.160 -5.259 3.716 1.00 83.12 92 PHE A O 1
ATOM 744 N N . LEU A 1 93 ? -2.381 -4.794 1.524 1.00 85.12 93 LEU A N 1
ATOM 745 C CA . LEU A 1 93 ? -3.734 -4.260 1.579 1.00 85.12 93 LEU A CA 1
ATOM 746 C C . LEU A 1 93 ? -4.773 -5.332 1.885 1.00 85.12 93 LEU A C 1
ATOM 748 O O . LEU A 1 93 ? -5.504 -5.168 2.854 1.00 85.12 93 LEU A O 1
ATOM 752 N N . ASN A 1 94 ? -4.848 -6.415 1.106 1.00 86.12 94 ASN A N 1
ATOM 753 C CA . ASN A 1 94 ? -5.997 -7.326 1.170 1.00 86.12 94 ASN A CA 1
ATOM 754 C C . ASN A 1 94 ? -6.186 -7.979 2.548 1.00 86.12 94 ASN A C 1
ATOM 756 O O . ASN A 1 94 ? -7.261 -7.825 3.122 1.00 86.12 94 ASN A O 1
ATOM 760 N N . PRO A 1 95 ? -5.175 -8.625 3.159 1.00 86.38 95 PRO A N 1
ATOM 761 C CA . PRO A 1 95 ? -5.369 -9.269 4.458 1.00 86.38 95 PRO A CA 1
ATOM 762 C C . PRO A 1 95 ? -5.802 -8.284 5.550 1.00 86.38 95 PRO A C 1
ATOM 764 O O . PRO A 1 95 ? -6.690 -8.579 6.349 1.00 86.38 95 PRO A O 1
ATOM 767 N N . SER A 1 96 ? -5.183 -7.105 5.583 1.00 86.00 96 SER A N 1
ATOM 768 C CA . SER A 1 96 ? -5.439 -6.115 6.628 1.00 86.00 96 SER A CA 1
ATOM 769 C C . SER A 1 96 ? -6.737 -5.351 6.402 1.00 86.00 96 SER A C 1
ATOM 771 O O . SER A 1 96 ? -7.452 -5.071 7.361 1.00 86.00 96 SER A O 1
ATOM 773 N N . TYR A 1 97 ? -7.072 -5.054 5.147 1.00 88.44 97 TYR A N 1
ATOM 774 C CA . TYR A 1 97 ? -8.306 -4.372 4.782 1.00 88.44 97 TYR A CA 1
ATOM 775 C C . TYR A 1 97 ? -9.514 -5.267 5.052 1.00 88.44 97 TYR A C 1
ATOM 777 O O . TYR A 1 97 ? -10.430 -4.830 5.740 1.00 88.44 97 TYR A O 1
ATOM 785 N N . THR A 1 98 ? -9.493 -6.527 4.604 1.00 87.62 98 THR A N 1
ATOM 786 C CA . THR A 1 98 ? -10.589 -7.485 4.824 1.00 87.62 98 THR A CA 1
ATOM 787 C C . THR A 1 98 ? -10.907 -7.640 6.311 1.00 87.62 98 THR A C 1
ATOM 789 O O . THR A 1 98 ? -12.071 -7.650 6.712 1.00 87.62 98 THR A O 1
ATOM 792 N N . GLU A 1 99 ? -9.881 -7.734 7.158 1.00 86.44 99 GLU A N 1
ATOM 793 C CA . GLU A 1 99 ? -10.076 -7.897 8.598 1.00 86.44 99 GLU A CA 1
ATOM 794 C C . GLU A 1 99 ? -10.515 -6.607 9.294 1.00 86.44 99 GLU A C 1
ATOM 796 O O . GLU A 1 99 ? -11.426 -6.656 10.121 1.00 86.44 99 GLU A O 1
ATOM 801 N N . LEU A 1 100 ? -9.929 -5.452 8.958 1.00 86.81 100 LEU A N 1
ATOM 802 C CA . LEU A 1 100 ? -10.364 -4.169 9.522 1.00 86.81 100 LEU A CA 1
ATOM 803 C C . LEU A 1 100 ? -11.782 -3.799 9.073 1.00 86.81 100 LEU A C 1
ATOM 805 O O . LEU A 1 100 ? -12.553 -3.320 9.898 1.00 86.81 100 LEU A O 1
ATOM 809 N N . ASP A 1 101 ? -12.147 -4.066 7.816 1.00 89.31 101 ASP A N 1
ATOM 810 C CA . ASP A 1 101 ? -13.502 -3.872 7.278 1.00 89.31 101 ASP A CA 1
ATOM 811 C C . ASP A 1 101 ? -14.508 -4.764 8.020 1.00 89.31 101 ASP A C 1
ATOM 813 O O . ASP A 1 101 ? -15.585 -4.306 8.397 1.00 89.31 101 ASP A O 1
ATOM 817 N N . ALA A 1 102 ? -14.145 -6.018 8.320 1.00 85.88 102 ALA A N 1
ATOM 818 C CA . ALA A 1 102 ? -14.978 -6.897 9.141 1.00 85.88 102 ALA A CA 1
ATOM 819 C C . ALA A 1 102 ? -15.150 -6.356 10.572 1.00 85.88 102 ALA A C 1
ATOM 821 O O . ALA A 1 102 ? -16.272 -6.306 11.078 1.00 85.88 102 ALA A O 1
ATOM 822 N N . VAL A 1 103 ? -14.063 -5.922 11.220 1.00 85.44 103 VAL A N 1
ATOM 823 C CA . VAL A 1 103 ? -14.117 -5.332 12.569 1.00 85.44 103 VAL A CA 1
ATOM 824 C C . VAL A 1 103 ? -14.979 -4.071 12.583 1.00 85.44 103 VAL A C 1
ATOM 826 O O . VAL A 1 103 ? -15.778 -3.900 13.501 1.00 85.44 103 VAL A O 1
ATOM 829 N N . ASP A 1 104 ? -14.857 -3.209 11.573 1.00 84.38 104 ASP A N 1
ATOM 830 C CA . ASP A 1 104 ? -15.636 -1.974 11.481 1.00 84.38 104 ASP A CA 1
ATOM 831 C C . ASP A 1 104 ? -17.128 -2.251 11.252 1.00 84.38 104 ASP A C 1
ATOM 833 O O . ASP A 1 104 ? -17.973 -1.674 11.934 1.00 84.38 104 ASP A O 1
ATOM 837 N N . LYS A 1 105 ? -17.474 -3.219 10.392 1.00 82.00 105 LYS A N 1
ATOM 838 C CA . LYS A 1 105 ? -18.863 -3.685 10.227 1.00 82.00 105 LYS A CA 1
ATOM 839 C C . LYS A 1 105 ? -19.449 -4.209 11.537 1.00 82.00 105 LYS A C 1
ATOM 841 O O . LYS A 1 105 ? -20.569 -3.844 11.893 1.00 82.00 105 LYS A O 1
ATOM 846 N N . TRP A 1 106 ? -18.697 -5.027 12.276 1.00 75.38 106 TRP A N 1
ATOM 847 C CA . TRP A 1 106 ? -19.113 -5.513 13.595 1.00 75.38 106 TRP A CA 1
ATOM 848 C C . TRP A 1 106 ? -19.289 -4.366 14.598 1.00 75.38 106 TRP A C 1
ATOM 850 O O . TRP A 1 106 ? -20.307 -4.307 15.287 1.00 75.38 106 TRP A O 1
ATOM 860 N N . ALA A 1 107 ? -18.347 -3.422 14.645 1.00 75.44 107 ALA A N 1
ATOM 861 C CA . ALA A 1 107 ? -18.432 -2.256 15.517 1.00 75.44 107 ALA A CA 1
ATOM 862 C C . ALA A 1 107 ? -19.656 -1.385 15.189 1.00 75.44 107 ALA A C 1
ATOM 864 O O . ALA A 1 107 ? -20.382 -0.995 16.098 1.00 75.44 107 ALA A O 1
ATOM 865 N N . ASN A 1 108 ? -19.942 -1.140 13.911 1.00 72.31 108 ASN A N 1
ATOM 866 C CA . ASN A 1 108 ? -21.089 -0.337 13.482 1.00 72.31 108 ASN A CA 1
ATOM 867 C C . ASN A 1 108 ? -22.439 -0.982 13.830 1.00 72.31 108 ASN A C 1
ATOM 869 O O . ASN A 1 108 ? -23.395 -0.264 14.122 1.00 72.31 108 ASN A O 1
ATOM 873 N N . LEU A 1 109 ? -22.531 -2.317 13.840 1.00 65.12 109 LEU A N 1
ATOM 874 C CA . LEU A 1 109 ? -23.738 -3.016 14.294 1.00 65.12 109 LEU A CA 1
ATOM 875 C C . LEU A 1 109 ? -23.909 -2.968 15.815 1.00 65.12 109 LEU A C 1
ATOM 877 O O . LEU A 1 109 ? -25.031 -2.829 16.302 1.00 65.12 109 LEU A O 1
ATOM 881 N N . LEU A 1 110 ? -22.811 -3.107 16.558 1.00 61.56 110 LEU A N 1
ATOM 882 C CA . LEU A 1 110 ? -22.849 -3.304 18.004 1.00 61.56 110 LEU A CA 1
ATOM 883 C C . LEU A 1 110 ? -22.872 -1.988 18.785 1.00 61.56 110 LEU A C 1
ATOM 885 O O . LEU A 1 110 ? -23.629 -1.883 19.742 1.00 61.56 110 LEU A O 1
ATOM 889 N N . VAL A 1 111 ? -22.119 -0.965 18.365 1.00 58.16 111 VAL A N 1
ATOM 890 C CA . VAL A 1 111 ? -21.995 0.325 19.077 1.00 58.16 111 VAL A CA 1
ATOM 891 C C . VAL A 1 111 ? -23.347 1.026 19.314 1.00 58.16 111 VAL A C 1
ATOM 893 O O . VAL A 1 111 ? -23.555 1.525 20.419 1.00 58.16 111 VAL A O 1
ATOM 896 N N . PRO A 1 112 ? -24.309 1.041 18.369 1.00 51.12 112 PRO A N 1
ATOM 897 C CA . PRO A 1 112 ? -25.640 1.606 18.616 1.00 51.12 112 PRO A CA 1
ATOM 898 C C . PRO A 1 112 ? -26.526 0.771 19.560 1.00 51.12 112 PRO A C 1
ATOM 900 O O . PRO A 1 112 ? -27.504 1.298 20.094 1.00 51.12 112 PRO A O 1
ATOM 903 N N . GLN A 1 113 ? -26.222 -0.521 19.740 1.00 50.28 113 GLN A N 1
ATOM 904 C CA . GLN A 1 113 ? -26.995 -1.462 20.565 1.00 50.28 113 GLN A CA 1
ATOM 905 C C . GLN A 1 113 ? -26.532 -1.510 22.028 1.00 50.28 113 GLN A C 1
ATOM 907 O O . GLN A 1 113 ? -27.240 -2.074 22.861 1.00 50.28 113 GLN A O 1
ATOM 912 N N . ILE A 1 114 ? -25.397 -0.878 22.347 1.00 51.62 114 ILE A N 1
ATOM 913 C CA . ILE A 1 114 ? -24.878 -0.689 23.709 1.00 51.62 114 ILE A CA 1
ATOM 914 C C . ILE A 1 114 ? -25.842 0.240 24.468 1.00 51.62 114 ILE A C 1
ATOM 916 O O . ILE A 1 114 ? -25.708 1.466 24.449 1.00 51.62 114 ILE A O 1
ATOM 920 N N . ARG A 1 115 ? -26.901 -0.328 25.051 1.00 44.16 115 ARG A N 1
ATOM 921 C CA . ARG A 1 115 ? -27.951 0.397 25.788 1.00 44.16 115 ARG A CA 1
ATOM 922 C C . ARG A 1 115 ? -28.205 -0.155 27.191 1.00 44.16 115 ARG A C 1
ATOM 924 O O . ARG A 1 115 ? -29.131 0.332 27.838 1.00 44.16 115 ARG A O 1
ATOM 931 N N . GLY A 1 116 ? -27.385 -1.080 27.701 1.00 46.41 116 GLY A N 1
ATOM 932 C CA . GLY A 1 116 ? -27.420 -1.395 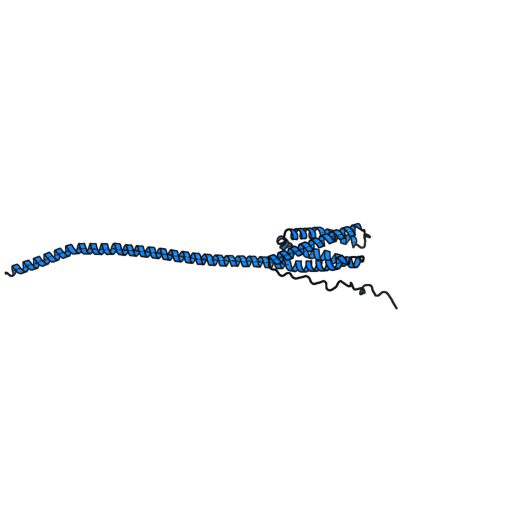29.133 1.00 46.41 116 GLY A CA 1
ATOM 933 C C . GLY A 1 116 ? -27.239 -2.851 29.551 1.00 46.41 116 GLY A C 1
ATOM 934 O O . GLY A 1 116 ? -27.399 -3.112 30.741 1.00 46.41 116 GLY A O 1
ATOM 935 N N . ASP A 1 117 ? -26.894 -3.783 28.654 1.00 48.22 117 ASP A N 1
ATOM 936 C CA . ASP A 1 117 ? -26.453 -5.128 29.066 1.00 48.22 117 ASP A CA 1
ATOM 937 C C . ASP A 1 117 ? -24.959 -5.301 28.788 1.00 48.22 117 ASP A C 1
ATOM 939 O O . ASP A 1 117 ? -24.524 -5.834 27.763 1.00 48.22 117 ASP A O 1
ATOM 943 N N . PHE A 1 118 ? -24.162 -4.842 29.752 1.00 50.91 118 PHE A N 1
ATOM 944 C CA . PHE A 1 118 ? -22.706 -4.790 29.667 1.00 50.91 118 PHE A CA 1
ATOM 945 C C . PHE A 1 118 ? -22.030 -6.148 29.425 1.00 50.91 118 PHE A C 1
ATOM 947 O O . PHE A 1 118 ? -20.860 -6.183 29.052 1.00 50.91 118 PHE A O 1
ATOM 954 N N . ARG A 1 119 ? -22.721 -7.281 29.625 1.00 49.25 119 ARG A N 1
ATOM 955 C CA . ARG A 1 119 ? -22.158 -8.613 29.339 1.00 49.25 119 ARG A CA 1
ATOM 956 C C . ARG A 1 119 ? -22.102 -8.906 27.843 1.00 49.25 119 ARG A C 1
ATOM 958 O O . ARG A 1 119 ? -21.072 -9.365 27.365 1.00 49.25 119 ARG A O 1
ATOM 965 N N . ILE A 1 120 ? -23.167 -8.579 27.113 1.00 50.16 120 ILE A N 1
ATOM 966 C CA . ILE A 1 120 ? -23.209 -8.664 25.644 1.00 50.16 120 ILE A CA 1
ATOM 967 C C . ILE A 1 120 ? -22.238 -7.636 25.038 1.00 50.16 120 ILE A C 1
ATOM 969 O O . ILE A 1 120 ? -21.583 -7.890 24.028 1.00 50.16 120 ILE A O 1
ATOM 973 N N . GLU A 1 121 ? -22.092 -6.490 25.703 1.00 66.38 121 GLU A N 1
ATOM 974 C CA . GLU A 1 121 ? -21.181 -5.413 25.307 1.00 66.38 121 GLU A CA 1
ATOM 975 C C . GLU A 1 121 ? -19.703 -5.774 25.576 1.00 66.38 121 GLU A C 1
ATOM 977 O O . GLU A 1 121 ? -18.826 -5.360 24.818 1.00 66.38 121 GLU A O 1
ATOM 982 N N . ARG A 1 122 ? -19.414 -6.605 26.590 1.00 70.81 122 ARG A N 1
ATOM 983 C CA . ARG A 1 122 ? -18.056 -7.053 26.935 1.00 70.81 122 ARG A CA 1
ATOM 984 C C . ARG A 1 122 ? -17.425 -7.885 25.823 1.00 70.81 122 ARG A C 1
ATOM 986 O O . ARG A 1 122 ? -16.358 -7.517 25.344 1.00 70.81 122 ARG A O 1
ATOM 993 N N . ASP A 1 123 ? -18.063 -8.978 25.412 1.00 71.94 123 ASP A N 1
ATOM 994 C CA . ASP A 1 123 ? -17.486 -9.901 24.420 1.00 71.94 123 ASP A CA 1
ATOM 995 C C . ASP A 1 123 ? -17.282 -9.201 23.066 1.00 71.94 123 ASP A C 1
ATOM 997 O O . ASP A 1 123 ? -16.270 -9.384 22.386 1.00 71.94 123 ASP A O 1
ATOM 1001 N N . ALA A 1 124 ? -18.220 -8.321 22.713 1.00 73.50 124 ALA A N 1
ATOM 1002 C CA . ALA A 1 124 ? -18.139 -7.427 21.566 1.00 73.50 124 ALA A CA 1
ATOM 1003 C C . ALA A 1 124 ? -16.928 -6.480 21.630 1.00 73.50 124 ALA A C 1
ATOM 1005 O O . ALA A 1 124 ? -16.161 -6.377 20.669 1.00 73.50 124 ALA A O 1
ATOM 1006 N N . MET A 1 125 ? -16.745 -5.778 22.751 1.00 77.69 125 MET A N 1
ATOM 1007 C CA . MET A 1 125 ? -15.619 -4.860 22.942 1.00 77.69 125 MET A CA 1
ATOM 1008 C C . MET A 1 125 ? -14.287 -5.605 22.965 1.00 77.69 125 MET A C 1
ATOM 1010 O O . MET A 1 125 ? -13.338 -5.168 22.315 1.00 77.69 125 MET A O 1
ATOM 1014 N N . GLU A 1 126 ? -14.228 -6.752 23.639 1.00 82.06 126 GLU A N 1
ATOM 1015 C CA . GLU A 1 126 ? -13.053 -7.619 23.663 1.00 82.06 126 GLU A CA 1
ATOM 1016 C C . GLU A 1 126 ? -12.676 -8.075 22.250 1.00 82.06 126 GLU A C 1
ATOM 1018 O O . GLU A 1 126 ? -11.514 -7.966 21.854 1.00 82.06 126 GLU A O 1
ATOM 1023 N N . TYR A 1 127 ? -13.658 -8.503 21.451 1.00 83.50 127 TYR A N 1
ATOM 1024 C CA . TYR A 1 127 ? -13.444 -8.859 20.051 1.00 83.50 127 TYR A CA 1
ATOM 1025 C C . TYR A 1 127 ? -12.887 -7.684 19.238 1.00 83.50 127 TYR A C 1
ATOM 1027 O O . TYR A 1 127 ? -11.870 -7.840 18.559 1.00 83.50 127 TYR A O 1
ATOM 1035 N N . ILE A 1 128 ? -13.514 -6.503 19.318 1.00 84.06 128 ILE A N 1
ATOM 1036 C CA . ILE A 1 128 ? -13.095 -5.313 18.561 1.00 84.06 128 ILE A CA 1
ATOM 1037 C C . ILE A 1 128 ? -11.667 -4.908 18.935 1.00 84.06 128 ILE A C 1
ATOM 1039 O O . ILE A 1 128 ? -10.855 -4.654 18.043 1.00 84.06 128 ILE A O 1
ATOM 1043 N N . LEU A 1 129 ? -11.345 -4.861 20.230 1.00 86.31 129 LEU A N 1
ATOM 1044 C CA . LEU A 1 129 ? -10.019 -4.487 20.725 1.00 86.31 129 LEU A CA 1
ATOM 1045 C C . LEU A 1 129 ? -8.963 -5.505 20.290 1.00 86.31 129 LEU A C 1
ATOM 1047 O O . LEU A 1 129 ? -7.980 -5.136 19.644 1.00 86.31 129 LEU A O 1
ATOM 1051 N N . ASN A 1 130 ? -9.199 -6.791 20.556 1.00 87.31 130 ASN A N 1
ATOM 1052 C CA . ASN A 1 130 ? -8.249 -7.848 20.226 1.00 87.31 130 ASN A CA 1
ATOM 1053 C C . ASN A 1 130 ? -8.016 -7.949 18.717 1.00 87.31 130 ASN A C 1
ATOM 1055 O O . ASN A 1 130 ? -6.870 -8.062 18.282 1.00 87.31 130 ASN A O 1
ATOM 1059 N N . ARG A 1 131 ? -9.072 -7.876 17.896 1.00 87.25 131 ARG A N 1
ATOM 1060 C CA . ARG A 1 131 ? -8.923 -7.965 16.437 1.00 87.25 131 ARG A CA 1
ATOM 1061 C C . ARG A 1 131 ? -8.299 -6.719 15.836 1.00 87.25 131 ARG A C 1
ATOM 1063 O O . ARG A 1 131 ? -7.413 -6.867 15.002 1.00 87.25 131 ARG A O 1
ATOM 1070 N N . THR A 1 132 ? -8.660 -5.522 16.303 1.00 87.00 132 THR A N 1
ATOM 1071 C CA . THR A 1 132 ? -7.962 -4.294 15.885 1.00 87.00 132 THR A CA 1
ATOM 1072 C C . THR A 1 132 ? -6.466 -4.424 16.180 1.00 87.00 132 THR A C 1
ATOM 1074 O O . THR A 1 132 ? -5.654 -4.211 15.284 1.00 87.00 132 THR A O 1
ATOM 1077 N N . GLY A 1 133 ? -6.102 -4.864 17.391 1.00 86.19 133 GLY A N 1
ATOM 1078 C CA . GLY A 1 133 ? -4.711 -5.074 17.792 1.00 86.19 133 GLY A CA 1
ATOM 1079 C C . GLY A 1 133 ? -3.969 -6.099 16.954 1.00 86.19 133 GLY A C 1
ATOM 1080 O O . GLY A 1 133 ? -2.863 -5.828 16.492 1.00 86.19 133 GLY A O 1
ATOM 1081 N N . GLN A 1 134 ? -4.584 -7.252 16.700 1.00 87.88 134 GLN A N 1
ATOM 1082 C CA . GLN A 1 134 ? -3.996 -8.285 15.850 1.00 87.88 134 GLN A CA 1
ATOM 1083 C C . GLN A 1 134 ? -3.724 -7.781 14.433 1.00 87.88 134 GLN A C 1
ATOM 1085 O O . GLN A 1 134 ? -2.681 -8.115 13.880 1.00 87.88 134 GLN A O 1
ATOM 1090 N N . VAL A 1 135 ? -4.624 -6.989 13.841 1.00 86.25 135 VAL A N 1
ATOM 1091 C CA . VAL A 1 135 ? -4.415 -6.492 12.476 1.00 86.25 135 VAL A CA 1
ATOM 1092 C C . VAL A 1 135 ? -3.302 -5.448 12.433 1.00 86.25 135 VAL A C 1
ATOM 1094 O O . VAL A 1 135 ? -2.376 -5.590 11.637 1.00 86.25 135 VAL A O 1
ATOM 1097 N N . VAL A 1 136 ? -3.336 -4.440 13.313 1.00 85.38 136 VAL A N 1
ATOM 1098 C CA . VAL A 1 136 ? -2.359 -3.336 13.255 1.00 85.38 136 VAL A CA 1
ATOM 1099 C C . VAL A 1 136 ? -0.941 -3.738 13.666 1.00 85.38 136 VAL A C 1
ATOM 1101 O O . VAL A 1 136 ? 0.010 -3.052 13.309 1.00 85.38 136 VAL A O 1
ATOM 1104 N N . THR A 1 137 ? -0.778 -4.848 14.391 1.00 83.12 137 THR A N 1
ATOM 1105 C CA . THR A 1 137 ? 0.540 -5.363 14.814 1.00 83.12 137 THR A CA 1
ATOM 1106 C C . THR A 1 137 ? 1.122 -6.418 13.874 1.00 83.12 137 THR A C 1
ATOM 1108 O O . THR A 1 137 ? 2.249 -6.873 14.083 1.00 83.12 137 THR A O 1
ATOM 1111 N N . ARG A 1 138 ? 0.400 -6.829 12.822 1.00 81.44 138 ARG A N 1
ATOM 1112 C CA . ARG A 1 138 ? 0.923 -7.814 11.867 1.00 81.44 138 ARG A CA 1
ATOM 1113 C C . ARG A 1 138 ? 2.159 -7.284 11.166 1.00 81.44 138 ARG A C 1
ATOM 1115 O O . ARG A 1 138 ? 2.152 -6.196 10.601 1.00 81.44 138 ARG A O 1
ATOM 1122 N N . SER A 1 139 ? 3.185 -8.125 11.088 1.00 72.00 139 SER A N 1
ATOM 1123 C CA . SER A 1 139 ? 4.438 -7.813 10.396 1.00 72.00 139 SER A CA 1
ATOM 1124 C C . SER A 1 139 ? 4.227 -7.396 8.939 1.00 72.00 139 SER A C 1
ATOM 1126 O O . SER A 1 139 ? 4.893 -6.483 8.470 1.00 72.00 139 SER A O 1
ATOM 1128 N N . GLN A 1 140 ? 3.278 -8.019 8.236 1.00 65.50 140 GLN A N 1
ATOM 1129 C CA . GLN A 1 140 ? 2.923 -7.669 6.855 1.00 65.50 140 GLN A CA 1
ATOM 1130 C C . GLN A 1 140 ? 2.287 -6.281 6.749 1.00 65.50 140 GLN A C 1
ATOM 1132 O O . GLN A 1 140 ? 2.528 -5.579 5.773 1.00 65.50 140 GLN A O 1
ATOM 1137 N N . PHE A 1 141 ? 1.513 -5.886 7.761 1.00 74.75 141 PHE A N 1
ATOM 1138 C CA . PHE A 1 141 ? 0.899 -4.571 7.831 1.00 74.75 141 PHE A CA 1
ATOM 1139 C C . PHE A 1 141 ? 1.938 -3.498 8.186 1.00 74.75 141 PHE A C 1
ATOM 1141 O O . PHE A 1 141 ? 2.088 -2.517 7.471 1.00 74.75 141 PHE A O 1
ATOM 1148 N N . LEU A 1 142 ? 2.766 -3.742 9.202 1.00 77.06 142 LEU A N 1
ATOM 1149 C CA . LEU A 1 142 ? 3.868 -2.843 9.565 1.00 77.06 142 LEU A CA 1
ATOM 1150 C C . LEU A 1 142 ? 4.872 -2.662 8.416 1.00 77.06 142 LEU A C 1
ATOM 1152 O O . LEU A 1 142 ? 5.359 -1.564 8.167 1.00 77.06 142 LEU A O 1
ATOM 1156 N N . ALA A 1 143 ? 5.146 -3.727 7.661 1.00 71.88 143 ALA A N 1
ATOM 1157 C CA . ALA A 1 143 ? 6.030 -3.668 6.503 1.00 71.88 143 ALA A CA 1
ATOM 1158 C C . ALA A 1 143 ? 5.470 -2.839 5.337 1.00 71.88 143 ALA A C 1
ATOM 1160 O O . ALA A 1 143 ? 6.241 -2.525 4.440 1.00 71.88 143 ALA A O 1
ATOM 1161 N N . GLY A 1 144 ? 4.176 -2.511 5.309 1.00 73.06 144 GLY A N 1
ATOM 1162 C CA . GLY A 1 144 ? 3.563 -1.668 4.277 1.00 73.06 144 GLY A CA 1
ATOM 1163 C C . GLY A 1 144 ? 3.076 -0.311 4.786 1.00 73.06 144 GLY A C 1
ATOM 1164 O O . GLY A 1 144 ? 2.557 0.472 3.998 1.00 73.06 144 GLY A O 1
ATOM 1165 N N . GLU A 1 145 ? 3.281 0.011 6.066 1.00 80.19 145 GLU A N 1
ATOM 1166 C CA . GLU A 1 145 ? 2.860 1.283 6.669 1.00 80.19 145 GLU A CA 1
ATOM 1167 C C . GLU A 1 145 ? 3.427 2.504 5.929 1.00 80.19 145 GLU A C 1
ATOM 1169 O O . GLU A 1 145 ? 2.722 3.490 5.739 1.00 80.19 145 GLU A O 1
ATOM 1174 N N . TYR A 1 146 ? 4.664 2.422 5.427 1.00 84.31 146 TYR A N 1
ATOM 1175 C CA . TYR A 1 146 ? 5.289 3.509 4.663 1.00 84.31 146 TYR A CA 1
ATOM 1176 C C . TYR A 1 146 ? 4.573 3.833 3.341 1.00 84.31 146 TYR A C 1
ATOM 1178 O O . TYR A 1 146 ? 4.865 4.858 2.730 1.00 84.31 146 TYR A O 1
ATOM 1186 N N . MET A 1 147 ? 3.688 2.948 2.868 1.00 85.12 147 MET A N 1
ATOM 1187 C CA . MET A 1 147 ? 2.895 3.149 1.654 1.00 85.12 147 MET A CA 1
ATOM 1188 C C . MET A 1 147 ? 1.628 3.969 1.921 1.00 85.12 147 MET A C 1
ATOM 1190 O O . MET A 1 147 ? 0.970 4.389 0.974 1.00 85.12 147 MET A O 1
ATOM 1194 N N . LEU A 1 148 ? 1.260 4.178 3.189 1.00 86.88 148 LEU A N 1
ATOM 1195 C CA . LEU A 1 148 ? 0.091 4.961 3.570 1.00 86.88 148 LEU A CA 1
ATOM 1196 C C . LEU A 1 148 ? 0.341 6.459 3.369 1.00 86.88 148 LEU A C 1
ATOM 1198 O O . LEU A 1 148 ? 1.443 6.965 3.587 1.00 86.88 148 LEU A O 1
ATOM 1202 N N . ASP A 1 149 ? -0.713 7.188 2.998 1.00 86.38 149 ASP A N 1
ATOM 1203 C CA . ASP A 1 149 ? -0.651 8.646 2.962 1.00 86.38 149 ASP A CA 1
ATOM 1204 C C . ASP A 1 149 ? -0.599 9.244 4.380 1.00 86.38 149 ASP A C 1
ATOM 1206 O O . ASP A 1 149 ? -0.857 8.571 5.380 1.00 86.38 149 ASP A O 1
ATOM 1210 N N . GLY A 1 150 ? -0.247 10.530 4.489 1.00 84.69 150 GLY A N 1
ATOM 1211 C CA . GLY A 1 150 ? -0.034 11.170 5.792 1.00 84.69 150 GLY A CA 1
ATOM 1212 C C . GLY A 1 150 ? -1.250 11.113 6.725 1.00 84.69 150 GLY A C 1
ATOM 1213 O O . GLY A 1 150 ? -1.085 11.051 7.942 1.00 84.69 150 GLY A O 1
ATOM 1214 N N . THR A 1 151 ? -2.467 11.086 6.176 1.00 88.62 151 THR A N 1
ATOM 1215 C CA . THR A 1 151 ? -3.700 10.964 6.964 1.00 88.62 151 THR A CA 1
ATOM 1216 C C . THR A 1 151 ? -3.886 9.544 7.488 1.00 88.62 151 THR A C 1
ATOM 1218 O O . THR A 1 151 ? -4.172 9.363 8.671 1.00 88.62 151 THR A O 1
ATOM 1221 N N . ALA A 1 152 ? -3.694 8.532 6.642 1.00 87.38 152 ALA A N 1
ATOM 1222 C CA . ALA A 1 152 ? -3.825 7.134 7.032 1.00 87.38 152 ALA A CA 1
ATOM 1223 C C . ALA A 1 152 ? -2.708 6.682 7.984 1.00 87.38 152 ALA A C 1
ATOM 1225 O O . ALA A 1 152 ? -2.978 5.967 8.948 1.00 87.38 152 ALA A O 1
ATOM 1226 N N . ALA A 1 153 ? -1.480 7.161 7.777 1.00 86.94 153 ALA A N 1
ATOM 1227 C CA . ALA A 1 153 ? -0.365 6.939 8.693 1.00 86.94 153 ALA A CA 1
ATOM 1228 C C . ALA A 1 153 ? -0.634 7.572 10.070 1.00 86.94 153 ALA A C 1
ATOM 1230 O O . ALA A 1 153 ? -0.484 6.915 11.098 1.00 86.94 153 ALA A O 1
ATOM 1231 N N . ALA A 1 154 ? -1.123 8.819 10.113 1.00 86.94 154 ALA A N 1
ATOM 1232 C CA . ALA A 1 154 ? -1.515 9.457 11.372 1.00 86.94 154 ALA A CA 1
ATOM 1233 C C . ALA A 1 154 ? -2.646 8.693 12.085 1.00 86.94 154 ALA A C 1
ATOM 1235 O O . ALA A 1 154 ? -2.615 8.540 13.307 1.00 86.94 154 ALA A O 1
ATOM 1236 N N . ALA A 1 155 ? -3.614 8.168 11.329 1.00 88.19 155 ALA A N 1
ATOM 1237 C CA . ALA A 1 155 ? -4.688 7.343 11.872 1.00 88.19 155 ALA A CA 1
ATOM 1238 C C . ALA A 1 155 ? -4.168 6.017 12.455 1.00 88.19 155 ALA A C 1
ATOM 1240 O O . ALA A 1 155 ? -4.627 5.592 13.514 1.00 88.19 155 ALA A O 1
ATOM 1241 N N . LEU A 1 156 ? -3.177 5.385 11.819 1.00 87.94 156 LEU A N 1
ATOM 1242 C CA . LEU A 1 156 ? -2.528 4.190 12.357 1.00 87.94 156 LEU A CA 1
ATOM 1243 C C . LEU A 1 156 ? -1.808 4.481 13.681 1.00 87.94 156 LEU A C 1
ATOM 1245 O O . LEU A 1 156 ? -2.013 3.754 14.653 1.00 87.94 156 LEU A O 1
ATOM 1249 N N . VAL A 1 157 ? -1.047 5.574 13.759 1.00 87.38 157 VAL A N 1
ATOM 1250 C CA . VAL A 1 157 ? -0.395 6.013 15.007 1.00 87.38 157 VAL A CA 1
ATOM 1251 C C . VAL A 1 157 ? -1.429 6.283 16.104 1.00 87.38 157 VAL A C 1
ATOM 1253 O O . VAL A 1 157 ? -1.240 5.888 17.258 1.00 87.38 157 VAL A O 1
ATOM 1256 N N . GLN A 1 158 ? -2.558 6.904 15.749 1.00 87.12 158 GLN A N 1
ATOM 1257 C CA . GLN A 1 158 ? -3.663 7.130 16.678 1.00 87.12 158 GLN A CA 1
ATOM 1258 C C . GLN A 1 158 ? -4.230 5.806 17.211 1.00 87.12 158 GLN A C 1
ATOM 1260 O O . GLN A 1 158 ? -4.397 5.667 18.421 1.00 87.12 158 GLN A O 1
ATOM 1265 N N . ILE A 1 159 ? -4.465 4.811 16.347 1.00 87.69 159 ILE A N 1
ATOM 1266 C CA . ILE A 1 159 ? -4.921 3.476 16.768 1.00 87.69 159 ILE A CA 1
ATOM 1267 C C . ILE A 1 159 ? -3.887 2.811 17.684 1.00 87.69 159 ILE A C 1
ATOM 1269 O O . ILE A 1 159 ? -4.255 2.282 18.730 1.00 87.69 159 ILE A O 1
ATOM 1273 N N . GLN A 1 160 ? -2.602 2.851 17.323 1.00 87.44 160 GLN A N 1
ATOM 1274 C CA . GLN A 1 160 ? -1.518 2.266 18.119 1.00 87.44 160 GLN A CA 1
ATOM 1275 C C . GLN A 1 160 ? -1.381 2.918 19.504 1.00 87.44 160 GLN A C 1
ATOM 1277 O O . GLN A 1 160 ? -0.959 2.254 20.448 1.00 87.44 160 GLN A O 1
ATOM 1282 N N . THR A 1 161 ? -1.774 4.187 19.641 1.00 87.19 161 THR A N 1
ATOM 1283 C CA . THR A 1 161 ? -1.758 4.923 20.916 1.00 87.19 161 THR A CA 1
ATOM 1284 C C . THR A 1 161 ? -3.012 4.654 21.753 1.00 87.19 161 THR A C 1
ATOM 1286 O O . THR A 1 161 ? -2.908 4.413 22.954 1.00 87.19 161 THR A O 1
ATOM 1289 N N . ALA A 1 162 ? -4.195 4.660 21.131 1.00 83.94 162 ALA A N 1
ATOM 1290 C CA . ALA A 1 162 ? -5.473 4.493 21.825 1.00 83.94 162 ALA A CA 1
ATOM 1291 C C . ALA A 1 162 ? -5.742 3.037 22.243 1.00 83.94 162 ALA A C 1
ATOM 1293 O O . ALA A 1 162 ? -6.384 2.772 23.258 1.00 83.94 162 ALA A O 1
ATOM 1294 N N . LEU A 1 163 ? -5.243 2.062 21.475 1.00 89.56 163 LEU A N 1
ATOM 1295 C CA . LEU A 1 163 ? -5.544 0.649 21.700 1.00 89.56 163 LEU A CA 1
ATOM 1296 C C . LEU A 1 163 ? -5.024 0.117 23.051 1.00 89.56 163 LEU A C 1
ATOM 1298 O O . LEU A 1 163 ? -5.822 -0.496 23.765 1.00 89.56 163 LEU A O 1
ATOM 1302 N N . PRO A 1 164 ? -3.751 0.330 23.448 1.00 90.00 164 PRO A N 1
ATOM 1303 C CA . PRO A 1 164 ? -3.259 -0.128 24.747 1.00 90.00 164 PRO A CA 1
ATOM 1304 C C . PRO A 1 164 ? -4.042 0.476 25.912 1.00 90.00 164 PRO A C 1
ATOM 1306 O O . PRO A 1 164 ? -4.345 -0.221 26.880 1.00 90.00 164 PRO A O 1
ATOM 1309 N N . GLU A 1 165 ? -4.412 1.754 25.803 1.00 87.06 165 GLU A N 1
ATOM 1310 C CA . GLU A 1 165 ? -5.182 2.449 26.831 1.00 87.06 165 GLU A CA 1
ATOM 1311 C C . GLU A 1 165 ? -6.614 1.906 26.923 1.00 87.06 165 GLU A C 1
ATOM 1313 O O . GLU A 1 165 ? -7.096 1.608 28.018 1.00 87.06 165 GLU A O 1
ATOM 1318 N N . ALA A 1 166 ? -7.268 1.664 25.784 1.00 85.50 166 ALA A N 1
ATOM 1319 C CA . ALA A 1 166 ? -8.576 1.020 25.735 1.00 85.50 166 ALA A CA 1
ATOM 1320 C C . ALA A 1 166 ? -8.549 -0.390 26.351 1.00 85.50 166 ALA A C 1
ATOM 1322 O O . ALA A 1 166 ? -9.405 -0.716 27.173 1.00 85.50 166 ALA A O 1
ATOM 1323 N N . MET A 1 167 ? -7.547 -1.210 26.010 1.00 87.12 167 MET A N 1
ATOM 1324 C CA . MET A 1 167 ? -7.372 -2.552 26.580 1.00 87.12 167 MET A CA 1
ATOM 1325 C C . MET A 1 167 ? -7.107 -2.507 28.088 1.00 87.12 167 MET A C 1
ATOM 1327 O O . MET A 1 167 ? -7.653 -3.323 28.831 1.00 87.12 167 MET A O 1
ATOM 1331 N N . ARG A 1 168 ? -6.309 -1.541 28.559 1.00 87.31 168 ARG A N 1
ATOM 1332 C CA . ARG A 1 168 ? -6.027 -1.339 29.985 1.00 87.31 168 ARG A CA 1
ATOM 1333 C C . ARG A 1 168 ? -7.298 -0.994 30.758 1.00 87.31 168 ARG A C 1
ATOM 1335 O O . ARG A 1 168 ? -7.580 -1.630 31.771 1.00 87.31 168 ARG A O 1
ATOM 1342 N N . ILE A 1 169 ? -8.070 -0.013 30.286 1.00 81.81 169 ILE A N 1
ATOM 1343 C CA . ILE A 1 169 ? -9.327 0.404 30.928 1.00 81.81 169 ILE A CA 1
ATOM 1344 C C . ILE A 1 169 ? -10.344 -0.744 30.896 1.00 81.81 169 ILE A C 1
ATOM 1346 O O . ILE A 1 169 ? -10.959 -1.050 31.916 1.00 81.81 169 ILE A O 1
ATOM 1350 N N . PHE A 1 170 ? -10.474 -1.435 29.760 1.00 83.75 170 PHE A N 1
ATOM 1351 C CA . PHE A 1 170 ? -11.359 -2.591 29.625 1.00 83.75 170 PHE A CA 1
ATOM 1352 C C . PHE A 1 170 ? -10.986 -3.727 30.590 1.00 83.75 170 PHE A C 1
ATOM 1354 O O . PHE A 1 170 ? -11.858 -4.291 31.251 1.00 83.75 170 PHE A O 1
ATOM 1361 N N . GLY A 1 171 ? -9.693 -4.027 30.741 1.00 82.19 171 GLY A N 1
ATOM 1362 C CA . GLY A 1 171 ? -9.201 -5.019 31.700 1.00 82.19 171 GLY A CA 1
ATOM 1363 C C . GLY A 1 171 ? -9.504 -4.661 33.159 1.00 82.19 171 GLY A C 1
ATOM 1364 O O . GLY A 1 171 ? -9.786 -5.549 33.958 1.00 82.19 171 GLY A O 1
ATOM 1365 N N . LEU A 1 172 ? -9.500 -3.370 33.510 1.00 78.00 172 LEU A N 1
ATOM 1366 C CA . LEU A 1 172 ? -9.869 -2.901 34.852 1.00 78.00 172 LEU A CA 1
ATOM 1367 C C . LEU A 1 172 ? -11.368 -3.067 35.131 1.00 78.00 172 LEU A C 1
ATOM 1369 O O . LEU A 1 172 ? -11.727 -3.540 36.206 1.00 78.00 172 LEU A O 1
ATOM 1373 N N . ILE A 1 173 ? -12.222 -2.729 34.160 1.00 71.94 173 ILE A N 1
ATOM 1374 C CA . ILE A 1 173 ? -13.688 -2.836 34.280 1.00 71.94 173 ILE A CA 1
ATOM 1375 C C . ILE A 1 173 ? -14.136 -4.304 34.340 1.00 71.94 173 ILE A C 1
ATOM 1377 O O . ILE A 1 173 ? -15.099 -4.650 35.018 1.00 71.94 173 ILE A O 1
ATOM 1381 N N . THR A 1 174 ? -13.438 -5.191 33.632 1.00 72.94 174 THR A N 1
ATOM 1382 C CA . THR A 1 174 ? -13.820 -6.606 33.510 1.00 72.94 174 THR A CA 1
ATOM 1383 C C . THR A 1 174 ? -13.214 -7.520 34.575 1.00 72.94 174 THR A C 1
ATOM 1385 O O . THR A 1 174 ? -13.530 -8.717 34.597 1.00 72.94 174 THR A O 1
ATOM 1388 N N . ASN A 1 175 ? -12.369 -6.982 35.463 1.00 71.62 175 ASN A N 1
ATOM 1389 C CA . ASN A 1 175 ? -11.722 -7.743 36.522 1.00 71.62 175 ASN A CA 1
ATOM 1390 C C . ASN A 1 175 ? -12.731 -8.068 37.644 1.00 71.62 175 ASN A C 1
ATOM 1392 O O . ASN A 1 175 ? -13.194 -7.156 38.330 1.00 71.62 175 ASN A O 1
ATOM 1396 N N . PRO A 1 176 ? -13.054 -9.353 37.886 1.00 59.59 176 PRO A N 1
ATOM 1397 C CA . PRO A 1 176 ? -14.105 -9.755 38.826 1.00 59.59 176 PRO A CA 1
ATOM 1398 C C . PRO A 1 176 ? -13.832 -9.365 40.289 1.00 59.59 176 PRO A C 1
ATOM 1400 O O . PRO A 1 176 ? -14.746 -9.419 41.106 1.00 59.59 176 PRO A O 1
ATOM 1403 N N . GLY A 1 177 ? -12.596 -8.980 40.632 1.00 60.28 177 GLY A N 1
ATOM 1404 C CA . GLY A 1 177 ? -12.222 -8.524 41.974 1.00 60.28 177 GLY A CA 1
ATOM 1405 C C . GLY A 1 177 ? -12.387 -7.021 42.221 1.00 60.28 177 GLY A C 1
ATOM 1406 O O . GLY A 1 177 ? -12.160 -6.577 43.345 1.00 60.28 177 GLY A O 1
ATOM 1407 N N . ILE A 1 178 ? -12.749 -6.232 41.204 1.00 57.06 178 ILE A N 1
ATOM 1408 C CA . ILE A 1 178 ? -12.827 -4.774 41.300 1.00 57.06 178 ILE A CA 1
ATOM 1409 C C . ILE A 1 178 ? -14.285 -4.337 41.085 1.00 57.06 178 ILE A C 1
ATOM 1411 O O . ILE A 1 178 ? -14.801 -4.456 39.975 1.00 57.06 178 ILE A O 1
ATOM 1415 N N . PRO A 1 179 ? -14.977 -3.811 42.111 1.00 53.75 179 PRO A N 1
ATOM 1416 C CA . PRO A 1 179 ? -16.324 -3.281 41.956 1.00 53.75 179 PRO A CA 1
ATOM 1417 C C . PRO A 1 179 ? -16.248 -1.887 41.322 1.00 53.75 179 PRO A C 1
ATOM 1419 O O . PRO A 1 179 ? -16.454 -0.890 42.003 1.00 53.75 179 PRO A O 1
ATOM 1422 N N . LEU A 1 180 ? -15.895 -1.780 40.041 1.00 52.47 180 LEU A N 1
ATOM 1423 C CA . LEU A 1 180 ? -15.800 -0.481 39.369 1.00 52.47 180 LEU A CA 1
ATOM 1424 C C . LEU A 1 180 ? -16.517 -0.494 38.020 1.00 52.47 180 LEU A C 1
ATOM 1426 O O . LEU A 1 180 ? -15.919 -0.517 36.951 1.00 52.47 180 LEU A O 1
ATOM 1430 N N . PHE A 1 181 ? -17.839 -0.380 38.121 1.00 59.22 181 PHE A N 1
ATOM 1431 C CA . PHE A 1 181 ? -18.642 0.384 37.171 1.00 59.22 181 PHE A CA 1
ATOM 1432 C C . PHE A 1 181 ? -18.685 1.852 37.625 1.00 59.22 181 PHE A C 1
ATOM 1434 O O . PHE A 1 181 ? -19.763 2.389 37.883 1.00 59.22 181 PHE A O 1
ATOM 1441 N N . ASP A 1 182 ? -17.530 2.508 37.801 1.00 68.31 182 ASP A N 1
ATOM 1442 C CA . ASP A 1 182 ? -17.573 3.961 37.950 1.00 68.31 182 ASP A CA 1
ATOM 1443 C C . ASP A 1 182 ? -17.900 4.602 36.592 1.00 68.31 182 ASP A C 1
ATOM 1445 O O . ASP A 1 182 ? -17.481 4.168 35.514 1.00 68.31 182 ASP A O 1
ATOM 1449 N N . GLU A 1 183 ? -18.736 5.635 36.628 1.00 70.88 183 GLU A N 1
ATOM 1450 C CA . GLU A 1 183 ? -19.181 6.323 35.417 1.00 70.88 183 GLU A CA 1
ATOM 1451 C C . GLU A 1 183 ? -17.993 6.945 34.658 1.00 70.88 183 GLU A C 1
ATOM 1453 O O . GLU A 1 183 ? -18.027 7.113 33.438 1.00 70.88 183 GLU A O 1
ATOM 1458 N N . GLN A 1 184 ? -16.909 7.246 35.378 1.00 78.25 184 GLN A N 1
ATOM 1459 C CA . GLN A 1 184 ? -15.689 7.829 34.844 1.00 78.25 184 GLN A CA 1
ATOM 1460 C C . GLN A 1 184 ? -14.909 6.856 33.945 1.00 78.25 184 GLN A C 1
ATOM 1462 O O . GLN A 1 184 ? -14.519 7.256 32.847 1.00 78.25 184 GLN A O 1
ATOM 1467 N N . SER A 1 185 ? -14.726 5.593 34.340 1.00 75.06 185 SER A N 1
ATOM 1468 C CA . SER A 1 185 ? -14.031 4.582 33.528 1.00 75.06 185 SER A CA 1
ATOM 1469 C C . SER A 1 185 ? -14.843 4.206 32.295 1.00 75.06 185 SER A C 1
ATOM 1471 O O . SER A 1 185 ? -14.279 4.084 31.209 1.00 75.06 185 SER A O 1
ATOM 1473 N N . ASN A 1 186 ? -16.172 4.125 32.417 1.00 74.44 186 ASN A N 1
ATOM 1474 C CA . ASN A 1 186 ? -17.059 3.926 31.267 1.00 74.44 186 ASN A CA 1
ATOM 1475 C C . ASN A 1 186 ? -16.972 5.084 30.266 1.00 74.44 186 ASN A C 1
ATOM 1477 O O . ASN A 1 186 ? -16.881 4.861 29.056 1.00 74.44 186 ASN A O 1
ATOM 1481 N N . ARG A 1 187 ? -16.946 6.333 30.751 1.00 75.56 187 ARG A N 1
ATOM 1482 C CA . ARG A 1 187 ? -16.733 7.506 29.891 1.00 75.56 187 ARG A CA 1
ATOM 1483 C C . ARG A 1 187 ? -15.356 7.475 29.230 1.00 75.56 187 ARG A C 1
ATOM 1485 O O . ARG A 1 187 ? -15.273 7.736 28.032 1.00 75.56 187 ARG A O 1
ATOM 1492 N N . ALA A 1 188 ? -14.302 7.135 29.973 1.00 78.56 188 ALA A N 1
ATOM 1493 C CA . ALA A 1 188 ? -12.942 7.037 29.447 1.00 78.56 188 ALA A CA 1
ATOM 1494 C C . ALA A 1 188 ? -12.829 5.959 28.355 1.00 78.56 188 ALA A C 1
ATOM 1496 O O . ALA A 1 188 ? -12.342 6.244 27.261 1.00 78.56 188 ALA A O 1
ATOM 1497 N N . LEU A 1 189 ? -13.371 4.761 28.597 1.00 79.38 189 LEU A N 1
ATOM 1498 C CA . LEU A 1 189 ? -13.425 3.690 27.601 1.00 79.38 189 LEU A CA 1
ATOM 1499 C C . LEU A 1 189 ? -14.236 4.113 26.369 1.00 79.38 189 LEU A C 1
ATOM 1501 O O . LEU A 1 189 ? -13.807 3.889 25.242 1.00 79.38 189 LEU A O 1
ATOM 1505 N N . GLY A 1 190 ? -15.371 4.787 26.562 1.00 75.56 190 GLY A N 1
ATOM 1506 C CA . GLY A 1 190 ? -16.185 5.312 25.464 1.00 75.56 190 GLY A CA 1
ATOM 1507 C C . GLY A 1 190 ? -15.496 6.405 24.634 1.00 75.56 190 GLY A C 1
ATOM 1508 O O . GLY A 1 190 ? -15.833 6.581 23.462 1.00 75.56 190 GLY A O 1
ATOM 1509 N N . ILE A 1 191 ? -14.546 7.154 25.204 1.00 80.94 191 ILE A N 1
ATOM 1510 C CA . ILE A 1 191 ? -13.686 8.077 24.443 1.00 80.94 191 ILE A CA 1
ATOM 1511 C C . ILE A 1 191 ? -12.691 7.269 23.608 1.00 80.94 191 ILE A C 1
ATOM 1513 O O . ILE A 1 191 ? -12.657 7.429 22.391 1.00 80.94 191 ILE A O 1
ATOM 1517 N N . GLN A 1 192 ? -11.962 6.343 24.233 1.00 83.88 192 GLN A N 1
ATOM 1518 C CA . GLN A 1 192 ? -10.951 5.532 23.548 1.00 83.88 192 GLN A CA 1
ATOM 1519 C C . GLN A 1 192 ? -11.547 4.677 22.419 1.00 83.88 192 GLN A C 1
ATOM 1521 O O . GLN A 1 192 ? -11.004 4.612 21.320 1.00 83.88 192 GLN A O 1
ATOM 1526 N N . MET A 1 193 ? -12.727 4.089 22.627 1.00 81.38 193 MET A N 1
ATOM 1527 C CA . MET A 1 193 ? -13.432 3.330 21.589 1.00 81.38 193 MET A CA 1
ATOM 1528 C C . MET A 1 193 ? -13.859 4.201 20.403 1.00 81.38 193 MET A C 1
ATOM 1530 O O . MET A 1 193 ? -13.834 3.733 19.263 1.00 81.38 193 MET A O 1
ATOM 1534 N N . ARG A 1 194 ? -14.220 5.469 20.645 1.00 80.31 194 ARG A N 1
ATOM 1535 C CA . ARG A 1 194 ? -14.510 6.434 19.574 1.00 80.31 194 ARG A CA 1
ATOM 1536 C C . ARG A 1 194 ? -13.252 6.812 18.806 1.00 80.31 194 ARG A C 1
ATOM 1538 O O . ARG A 1 194 ? -13.298 6.835 17.581 1.00 80.31 194 ARG A O 1
ATOM 1545 N N . GLU A 1 195 ? -12.139 7.049 19.493 1.00 84.00 195 GLU A N 1
ATOM 1546 C CA . GLU A 1 195 ? -10.847 7.315 18.849 1.00 84.00 195 GLU A CA 1
ATOM 1547 C C . GLU A 1 195 ? -10.399 6.135 17.981 1.00 84.00 195 GLU A C 1
ATOM 1549 O O . GLU A 1 195 ? -10.007 6.333 16.833 1.00 84.00 195 GLU A O 1
ATOM 1554 N N . LEU A 1 196 ? -10.559 4.902 18.472 1.00 84.25 196 LEU A N 1
ATOM 1555 C CA . LEU A 1 196 ? -10.293 3.691 17.695 1.00 84.25 196 LEU A CA 1
ATOM 1556 C C . LEU A 1 196 ? -11.207 3.565 16.473 1.00 84.25 196 LEU A C 1
ATOM 1558 O O . LEU A 1 196 ? -10.736 3.196 15.401 1.00 84.25 196 LEU A O 1
ATOM 1562 N N . ALA A 1 197 ? -12.499 3.869 16.608 1.00 82.06 197 ALA A N 1
ATOM 1563 C CA . ALA A 1 197 ? -13.436 3.828 15.486 1.00 82.06 197 ALA A CA 1
ATOM 1564 C C . ALA A 1 197 ? -13.085 4.865 14.410 1.00 82.06 197 ALA A C 1
ATOM 1566 O O . ALA A 1 197 ? -12.980 4.521 13.235 1.00 82.06 197 ALA A O 1
ATOM 1567 N N . VAL A 1 198 ? -12.835 6.114 14.809 1.00 83.75 198 VAL A N 1
ATOM 1568 C CA . VAL A 1 198 ? -12.425 7.183 13.886 1.00 83.75 198 VAL A CA 1
ATOM 1569 C C . VAL A 1 198 ? -11.104 6.836 13.205 1.00 83.75 198 VAL A C 1
ATOM 1571 O O . VAL A 1 198 ? -11.012 6.925 11.981 1.00 83.75 198 VAL A O 1
ATOM 1574 N N . GLY A 1 199 ? -10.116 6.368 13.970 1.00 85.06 199 GLY A N 1
ATOM 1575 C CA . GLY A 1 199 ? -8.838 5.917 13.430 1.00 85.06 199 GLY A CA 1
ATOM 1576 C C . GLY A 1 199 ? -9.011 4.805 12.394 1.00 85.06 199 GLY A C 1
ATOM 1577 O O . GLY A 1 199 ? -8.473 4.909 11.293 1.00 85.06 199 GLY A O 1
ATOM 1578 N N . ARG A 1 200 ? -9.810 3.768 12.694 1.00 89.50 200 ARG A N 1
ATOM 15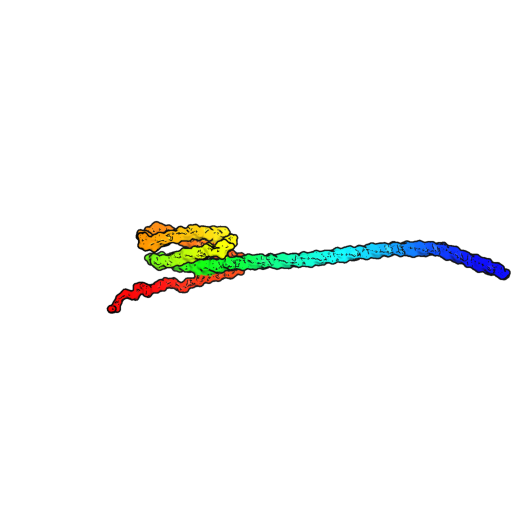79 C CA . ARG A 1 200 ? -10.078 2.668 11.748 1.00 89.50 200 ARG A CA 1
ATOM 1580 C C . ARG A 1 200 ? -10.749 3.155 10.467 1.00 89.50 200 ARG A C 1
ATOM 1582 O O . ARG A 1 200 ? -10.310 2.762 9.392 1.00 89.50 200 ARG A O 1
ATOM 1589 N N . MET A 1 201 ? -11.758 4.023 10.558 1.00 86.81 201 MET A N 1
ATOM 1590 C CA . MET A 1 201 ? -12.433 4.576 9.376 1.00 86.81 201 MET A CA 1
ATOM 1591 C C . MET A 1 201 ? -11.464 5.357 8.479 1.00 86.81 201 MET A C 1
ATOM 1593 O O . MET A 1 201 ? -11.444 5.150 7.265 1.00 86.81 201 MET A O 1
ATOM 1597 N N . CYS A 1 202 ? -10.633 6.222 9.067 1.00 87.12 202 CYS A N 1
ATOM 1598 C CA . CYS A 1 202 ? -9.624 6.988 8.331 1.00 87.12 202 CYS A CA 1
ATOM 1599 C C . CYS A 1 202 ? -8.569 6.077 7.689 1.00 87.12 202 CYS A C 1
ATOM 1601 O O . CYS A 1 202 ? -8.199 6.278 6.532 1.00 87.12 202 CYS A O 1
ATOM 1603 N N . LEU A 1 203 ? -8.121 5.050 8.413 1.00 89.19 203 LEU A N 1
ATOM 1604 C CA . LEU A 1 203 ? -7.169 4.067 7.909 1.00 89.19 203 LEU A CA 1
ATOM 1605 C C . LEU A 1 203 ? -7.754 3.267 6.735 1.00 89.19 203 LEU A C 1
ATOM 1607 O O . LEU A 1 203 ? -7.113 3.163 5.693 1.00 89.19 203 LEU A O 1
ATOM 1611 N N . LEU A 1 204 ? -8.992 2.775 6.856 1.00 90.62 204 LEU A N 1
ATOM 1612 C CA . LEU A 1 204 ? -9.701 2.073 5.780 1.00 90.62 204 LEU A CA 1
ATOM 1613 C C . LEU A 1 204 ? -9.889 2.959 4.542 1.00 90.62 204 LEU A C 1
ATOM 1615 O O . LEU A 1 204 ? -9.701 2.490 3.420 1.00 90.62 204 LEU A O 1
ATOM 1619 N N . ALA A 1 205 ? -10.223 4.239 4.724 1.00 89.38 205 ALA A N 1
ATOM 1620 C CA . ALA A 1 205 ? -10.327 5.193 3.621 1.00 89.38 205 ALA A CA 1
ATOM 1621 C C . ALA A 1 205 ? -8.977 5.400 2.912 1.00 89.38 205 ALA A C 1
ATOM 1623 O O . ALA A 1 205 ? -8.919 5.393 1.682 1.00 89.38 205 ALA A O 1
ATOM 1624 N N . GLY A 1 206 ? -7.886 5.508 3.673 1.00 88.50 206 GLY A N 1
ATOM 1625 C CA . GLY A 1 206 ? -6.532 5.575 3.123 1.00 88.50 206 GLY A CA 1
ATOM 1626 C C . GLY A 1 206 ? -6.129 4.322 2.351 1.00 88.50 206 GLY A C 1
ATOM 1627 O O . GLY A 1 206 ? -5.586 4.418 1.254 1.00 88.50 206 GLY A O 1
ATOM 1628 N N . MET A 1 207 ? -6.455 3.142 2.881 1.00 90.94 207 MET A N 1
ATOM 1629 C CA . MET A 1 207 ? -6.213 1.864 2.206 1.00 90.94 207 MET A CA 1
ATOM 1630 C C . MET A 1 207 ? -6.995 1.744 0.889 1.00 90.94 207 MET A C 1
ATOM 1632 O O . MET A 1 207 ? -6.449 1.238 -0.088 1.00 90.94 207 MET A O 1
ATOM 1636 N N . ARG A 1 208 ? -8.237 2.252 0.824 1.00 91.31 208 ARG A N 1
ATOM 1637 C CA . ARG A 1 208 ? -9.020 2.327 -0.428 1.00 91.31 208 ARG A CA 1
ATOM 1638 C C . ARG A 1 208 ? -8.360 3.226 -1.459 1.00 91.31 208 ARG A C 1
ATOM 1640 O O . ARG A 1 208 ? -8.187 2.813 -2.597 1.00 91.31 208 ARG A O 1
ATOM 1647 N N . LYS A 1 209 ? -7.935 4.417 -1.045 1.00 90.69 209 LYS A N 1
ATOM 1648 C CA . LYS A 1 209 ? -7.228 5.355 -1.920 1.00 90.69 209 LYS A CA 1
ATOM 1649 C C . LYS A 1 209 ? -5.920 4.761 -2.454 1.00 90.69 209 LYS A C 1
ATOM 1651 O O . LYS A 1 209 ? -5.629 4.896 -3.638 1.00 90.69 209 LYS A O 1
ATOM 1656 N N . LEU A 1 210 ? -5.166 4.053 -1.609 1.00 89.25 210 LEU A N 1
ATOM 1657 C CA . LEU A 1 210 ? -3.964 3.332 -2.034 1.00 89.25 210 LEU A CA 1
ATOM 1658 C C . LEU A 1 210 ? -4.305 2.218 -3.037 1.00 89.25 210 LEU A C 1
ATOM 1660 O O . LEU A 1 210 ? -3.618 2.049 -4.038 1.00 89.25 210 LEU A O 1
ATOM 1664 N N . ALA A 1 211 ? -5.386 1.471 -2.813 1.00 89.75 211 ALA A N 1
ATOM 1665 C CA . ALA A 1 211 ? -5.831 0.452 -3.758 1.00 89.75 211 ALA A CA 1
ATOM 1666 C C . ALA A 1 211 ? -6.233 1.045 -5.117 1.00 89.75 211 ALA A C 1
ATOM 1668 O O . ALA A 1 211 ? -5.892 0.471 -6.148 1.00 89.75 211 ALA A O 1
ATOM 1669 N N . GLU A 1 212 ? -6.898 2.202 -5.133 1.00 89.50 212 GLU A N 1
ATOM 1670 C CA . GLU A 1 212 ? -7.232 2.934 -6.360 1.00 89.50 212 GLU A CA 1
ATOM 1671 C C . GLU A 1 212 ? -5.974 3.369 -7.126 1.00 89.50 212 GLU A C 1
ATOM 1673 O O . GLU A 1 212 ? -5.900 3.172 -8.339 1.00 89.50 212 GLU A O 1
ATOM 1678 N N . GLU A 1 213 ? -4.961 3.890 -6.424 1.00 88.62 213 GLU A N 1
ATOM 1679 C CA . GLU A 1 213 ? -3.679 4.302 -7.015 1.00 88.62 213 GLU A CA 1
ATOM 1680 C C . GLU A 1 213 ? -2.958 3.133 -7.703 1.00 88.62 213 GLU A C 1
ATOM 1682 O O . GLU A 1 213 ? -2.469 3.271 -8.825 1.00 88.62 213 GLU A O 1
ATOM 1687 N N . TYR A 1 214 ? -2.947 1.962 -7.063 1.00 87.19 214 TYR A N 1
ATOM 1688 C CA . TYR A 1 214 ? -2.285 0.762 -7.582 1.00 87.19 214 TYR A CA 1
ATOM 1689 C C . TYR A 1 214 ? -3.203 -0.150 -8.416 1.00 87.19 214 TYR A C 1
ATOM 1691 O O . TYR A 1 214 ? -2.758 -1.217 -8.844 1.00 87.19 214 TYR A O 1
ATOM 1699 N N . GLN A 1 215 ? -4.455 0.255 -8.669 1.00 88.31 215 GLN A N 1
ATOM 1700 C CA . GLN A 1 215 ? -5.479 -0.520 -9.391 1.00 88.31 215 GLN A CA 1
ATOM 1701 C C . GLN A 1 215 ? -5.722 -1.924 -8.802 1.00 88.31 215 GLN A C 1
ATOM 1703 O O . GLN A 1 215 ? -5.912 -2.905 -9.523 1.00 88.31 215 GLN A O 1
ATOM 1708 N N . ILE A 1 216 ? -5.708 -2.028 -7.474 1.00 89.19 216 ILE A N 1
ATOM 1709 C CA . ILE A 1 216 ? -5.908 -3.274 -6.730 1.00 89.19 216 ILE A CA 1
ATOM 1710 C C . ILE A 1 216 ? -7.383 -3.415 -6.366 1.00 89.19 216 ILE A C 1
ATOM 1712 O O . ILE A 1 216 ? -8.019 -2.475 -5.895 1.00 89.19 216 ILE A O 1
ATOM 1716 N N . THR A 1 217 ? -7.932 -4.616 -6.545 1.00 88.19 217 THR A N 1
ATOM 1717 C CA . THR A 1 217 ? -9.275 -4.937 -6.047 1.00 88.19 217 THR A CA 1
ATOM 1718 C C . THR A 1 217 ? -9.180 -5.335 -4.582 1.00 88.19 217 THR A C 1
ATOM 1720 O O . THR A 1 217 ? -8.499 -6.305 -4.253 1.00 88.19 217 THR A O 1
ATOM 1723 N N . LEU A 1 218 ? -9.862 -4.585 -3.718 1.00 87.19 218 LEU A N 1
ATOM 1724 C CA . LEU A 1 218 ? -9.939 -4.896 -2.297 1.00 87.19 218 LEU A CA 1
ATOM 1725 C C . LEU A 1 218 ? -11.006 -5.952 -2.026 1.00 87.19 218 LEU A C 1
ATOM 1727 O O . LEU A 1 218 ? -12.160 -5.809 -2.433 1.00 87.19 218 LEU A O 1
ATOM 1731 N N . GLU A 1 219 ? -10.625 -6.991 -1.294 1.00 87.00 219 GLU A N 1
ATOM 1732 C CA . GLU A 1 219 ? -11.577 -7.962 -0.763 1.00 87.00 219 GLU A CA 1
ATOM 1733 C C . GLU A 1 219 ? -12.313 -7.370 0.443 1.00 87.00 219 GLU A C 1
ATOM 1735 O O . GLU A 1 219 ? -11.715 -6.777 1.335 1.00 87.00 219 GLU A O 1
ATOM 1740 N N . HIS A 1 220 ? -13.635 -7.510 0.485 1.00 83.94 220 HIS A N 1
ATOM 1741 C CA . HIS A 1 220 ? -14.410 -7.039 1.627 1.00 83.94 220 HIS A CA 1
ATOM 1742 C C . HIS A 1 220 ? -14.494 -8.106 2.711 1.00 83.94 220 HIS A C 1
ATOM 1744 O O . HIS A 1 220 ? -14.712 -9.286 2.431 1.00 83.94 220 HIS A O 1
ATOM 1750 N N . GLY A 1 221 ? -14.395 -7.663 3.965 1.00 77.25 221 GLY A N 1
ATOM 1751 C CA . GLY A 1 221 ? -14.639 -8.517 5.117 1.00 77.25 221 GLY A CA 1
ATOM 1752 C C . GLY A 1 221 ? -16.039 -9.112 5.055 1.00 77.25 221 GLY A C 1
ATOM 1753 O O . GLY A 1 221 ? -16.990 -8.409 4.688 1.00 77.25 221 GLY A O 1
ATOM 1754 N N . ALA A 1 222 ? -16.166 -10.391 5.420 1.00 74.50 222 ALA A N 1
ATOM 1755 C CA . ALA A 1 222 ? -17.460 -11.056 5.505 1.00 74.50 222 ALA A CA 1
ATOM 1756 C C . ALA A 1 222 ? -18.428 -10.202 6.333 1.00 74.50 222 ALA A C 1
ATOM 1758 O O . ALA A 1 222 ? -18.067 -9.695 7.401 1.00 74.50 222 ALA A O 1
ATOM 1759 N N . GLU A 1 223 ? -19.648 -10.022 5.824 1.00 68.56 223 GLU A N 1
ATOM 1760 C CA . GLU A 1 223 ? -20.679 -9.368 6.615 1.00 68.56 223 GLU A CA 1
ATOM 1761 C C . GLU A 1 223 ? -20.915 -10.172 7.896 1.00 68.56 223 GLU A C 1
ATOM 1763 O O . GLU A 1 223 ? -20.870 -11.407 7.862 1.00 68.56 223 GLU A O 1
ATOM 1768 N N . PRO A 1 224 ? -21.168 -9.500 9.027 1.00 62.12 224 PRO A N 1
ATOM 1769 C CA . PRO A 1 224 ? -21.564 -10.176 10.248 1.00 62.12 224 PRO A CA 1
ATOM 1770 C C . PRO A 1 224 ? -22.796 -11.037 9.951 1.00 62.12 224 PRO A C 1
ATOM 1772 O O . PRO A 1 224 ? -23.891 -10.520 9.724 1.00 62.12 224 PRO A O 1
ATOM 1775 N N . THR A 1 225 ? -22.635 -12.360 9.900 1.00 55.25 225 THR A N 1
ATOM 1776 C CA . THR A 1 225 ? -23.751 -13.289 9.705 1.00 55.25 225 THR A CA 1
ATOM 1777 C C . THR A 1 225 ? -24.577 -13.318 10.985 1.00 55.25 225 THR A C 1
ATOM 1779 O O . THR A 1 225 ? -24.385 -14.186 11.828 1.00 55.25 225 THR A O 1
ATOM 1782 N N . ARG A 1 226 ? -25.484 -12.338 11.101 1.00 47.19 226 ARG A N 1
ATOM 1783 C CA . ARG A 1 226 ? -26.339 -12.013 12.253 1.00 47.19 226 ARG A CA 1
ATOM 1784 C C . ARG A 1 226 ? -25.571 -11.587 13.516 1.00 47.19 226 ARG A C 1
ATOM 1786 O O . ARG A 1 226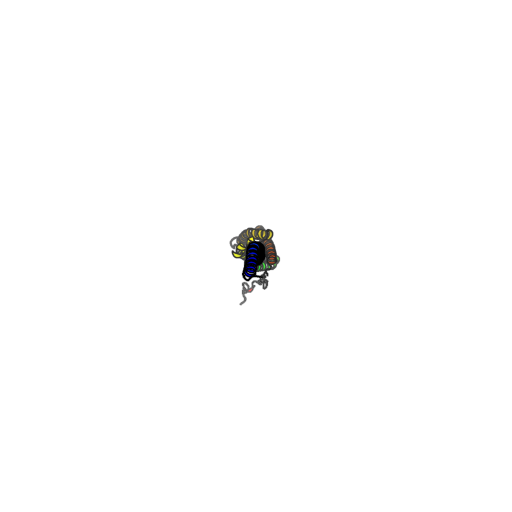 ? -24.471 -12.073 13.771 1.00 47.19 226 ARG A O 1
ATOM 1793 N N . PRO A 1 227 ? -26.154 -10.677 14.329 1.00 43.31 227 PRO A N 1
ATOM 1794 C CA . PRO A 1 227 ? -25.654 -10.466 15.680 1.00 43.31 227 PRO A CA 1
ATOM 1795 C C . PRO A 1 227 ? -25.638 -11.835 16.347 1.00 43.31 227 PRO A C 1
ATOM 1797 O O . PRO A 1 227 ? -26.527 -12.650 16.082 1.00 43.31 227 PRO A O 1
ATOM 1800 N N . MET A 1 228 ? -24.656 -12.105 17.200 1.00 42.38 228 MET A N 1
ATOM 1801 C CA . MET A 1 228 ? -24.845 -13.165 18.171 1.00 42.38 228 MET A CA 1
ATOM 1802 C C . MET A 1 228 ? -26.175 -12.857 18.882 1.00 42.38 228 MET A C 1
ATOM 1804 O O . MET A 1 228 ? -26.226 -12.069 19.819 1.00 42.38 228 MET A O 1
ATOM 1808 N N . THR A 1 229 ? -27.261 -13.526 18.492 1.00 39.69 229 THR A N 1
ATOM 1809 C CA . THR A 1 229 ? -28.061 -14.223 19.485 1.00 39.69 229 THR A CA 1
ATOM 1810 C C . THR A 1 229 ? -27.056 -15.123 20.178 1.00 39.69 229 THR A C 1
ATOM 1812 O O . THR A 1 229 ? -26.862 -16.272 19.784 1.00 39.69 229 THR A O 1
ATOM 1815 N N . LEU A 1 230 ? -26.318 -14.525 21.124 1.00 41.66 230 LEU A N 1
ATOM 1816 C CA . LEU A 1 230 ? -25.716 -15.206 22.245 1.00 41.66 230 LEU A CA 1
ATOM 1817 C C . LEU A 1 230 ? -26.848 -16.085 22.713 1.00 41.66 230 LEU A C 1
ATOM 1819 O O . LEU A 1 230 ? -27.886 -15.587 23.154 1.00 41.66 230 LEU A O 1
ATOM 1823 N N . SER A 1 231 ? -26.720 -17.363 22.391 1.00 35.53 231 SER A N 1
ATOM 1824 C CA . SER A 1 231 ? -27.744 -18.325 22.686 1.00 35.53 231 SER A CA 1
ATOM 1825 C C . SER A 1 231 ? -28.039 -18.186 24.174 1.00 35.53 231 SER A C 1
ATOM 1827 O O . SER A 1 231 ? -27.195 -18.461 25.029 1.00 35.53 231 SER A O 1
ATOM 1829 N N . LEU A 1 232 ? -29.258 -17.739 24.463 1.00 38.84 232 LEU A N 1
ATOM 1830 C CA . LEU A 1 232 ? -29.894 -17.846 25.765 1.00 38.84 232 LEU A CA 1
ATOM 1831 C C . LEU A 1 232 ? -30.015 -19.322 26.215 1.00 38.84 232 LEU A C 1
ATOM 1833 O O . LEU A 1 232 ? -30.595 -19.584 27.263 1.00 38.84 232 LEU A O 1
ATOM 1837 N N . GLU A 1 233 ? -29.466 -20.299 25.482 1.00 36.12 233 GLU A N 1
ATOM 1838 C CA . GLU A 1 233 ? -29.411 -21.704 25.896 1.00 36.12 233 GLU A CA 1
ATOM 1839 C C . GLU A 1 233 ? -28.273 -22.004 26.885 1.00 36.12 233 GLU A C 1
ATOM 1841 O O . GLU A 1 233 ? -28.239 -23.102 27.430 1.00 36.12 233 GLU A O 1
ATOM 1846 N N . ALA A 1 234 ? -27.386 -21.053 27.209 1.00 39.47 234 ALA A N 1
ATOM 1847 C CA . ALA A 1 234 ? -26.413 -21.252 28.294 1.00 39.47 234 ALA A CA 1
ATOM 1848 C C . ALA A 1 234 ? -26.954 -20.909 29.702 1.00 39.47 234 ALA A C 1
ATOM 1850 O O . ALA A 1 234 ? -26.290 -21.197 30.697 1.00 39.47 234 ALA A O 1
ATOM 1851 N N . THR A 1 235 ? -28.156 -20.331 29.823 1.00 38.72 235 THR A N 1
ATOM 1852 C CA . THR A 1 235 ? -28.742 -19.921 31.122 1.00 38.72 235 THR A CA 1
ATOM 1853 C C . THR A 1 235 ? -30.242 -20.216 31.254 1.00 38.72 235 THR A C 1
ATOM 1855 O O . THR A 1 235 ? -30.942 -19.575 32.035 1.00 38.72 235 THR A O 1
ATOM 1858 N N . GLY A 1 236 ? -30.742 -21.226 30.536 1.00 34.97 236 GLY A N 1
ATOM 1859 C CA . GLY A 1 236 ? -32.174 -21.521 30.431 1.00 34.97 236 GLY A CA 1
ATOM 1860 C C . GLY A 1 236 ? -32.598 -22.960 30.731 1.00 34.97 236 GLY A C 1
ATOM 1861 O O . GLY A 1 236 ? -33.522 -23.443 30.093 1.00 34.97 236 GLY A O 1
ATOM 1862 N N . SER A 1 237 ? -31.977 -23.657 31.687 1.00 32.94 237 SER A N 1
ATOM 1863 C CA . SER A 1 237 ? -32.621 -24.816 32.329 1.00 32.94 237 SER A CA 1
ATOM 1864 C C . SER A 1 237 ? -32.443 -24.768 33.847 1.00 32.94 237 SER A C 1
ATOM 1866 O O . SER A 1 237 ? -31.721 -25.566 34.444 1.00 32.94 237 SER A O 1
ATOM 1868 N N . LEU A 1 238 ? -33.111 -23.803 34.480 1.00 37.41 238 LEU A N 1
ATOM 1869 C CA . LEU A 1 238 ? -33.509 -23.912 35.880 1.00 37.41 238 LEU A CA 1
ATOM 1870 C C . LEU A 1 238 ? -34.947 -24.454 35.928 1.00 37.41 238 LEU A C 1
ATOM 1872 O O . LEU A 1 238 ? -35.872 -23.787 35.485 1.00 37.41 238 LEU A O 1
ATOM 1876 N N . HIS A 1 239 ? -35.064 -25.667 36.478 1.00 35.41 239 HIS A N 1
ATOM 1877 C CA . HIS A 1 239 ? -36.210 -26.283 37.162 1.00 35.41 239 HIS A CA 1
ATOM 1878 C C . HIS A 1 239 ? -37.607 -26.307 36.511 1.00 35.41 239 HIS A C 1
ATOM 1880 O O . HIS A 1 239 ? -38.292 -25.295 36.456 1.00 35.41 239 HIS A O 1
ATOM 1886 N N . HIS A 1 240 ? -38.100 -27.525 36.232 1.00 34.59 240 HIS A N 1
ATOM 1887 C CA . HIS A 1 240 ? -39.358 -28.047 36.800 1.00 34.59 240 HIS A CA 1
ATOM 1888 C C . HIS A 1 240 ? -39.525 -29.556 36.523 1.00 34.59 240 HIS A C 1
ATOM 1890 O O . HIS A 1 240 ? -39.991 -29.936 35.453 1.00 34.59 240 HIS A O 1
ATOM 1896 N N . SER A 1 241 ? -39.151 -30.386 37.505 1.00 38.97 241 SER A N 1
ATOM 1897 C CA . SER A 1 241 ? -39.863 -31.583 38.007 1.00 38.97 241 SER A CA 1
ATOM 1898 C C . SER A 1 241 ? -38.976 -32.302 39.015 1.00 38.97 241 SER A C 1
ATOM 1900 O O . SER A 1 241 ? -37.878 -32.732 38.591 1.00 38.97 241 SER A O 1
#

pLDDT: mean 73.64, std 14.24, range [32.94, 91.31]

Radius of gyration: 50.54 Å; chains: 1; bounding box: 112×44×154 Å

Secondary structure (DSSP, 8-state):
--HHHHHHHHHHHHHHHHHHHHHHHHHHHHHHHHHHHHHHHHHHHHHHHHHHHHHHHHHHHHHHHHHHHHHHHHHHHHHHHHHHHHHHHHHHHHHHHHHHHHHHHHHHHHGGG-SS-HHHHHHHHHHHHHHHHHHHT-HHHHTTGGGS-HHHHHHHHHHHHHHHHHHHHHHHHT-TT-----HHHHHHHHHHHHHHHHHHHHHHHHHHHHHHHTTPPPPPPPP-SS-----GGGS------

Sequence (241 aa):
MSRQGKLFVVAALFFALAINLIVYHKVIIDWITCLQSDQIRNWLGALSGWAAALAAVITIRVMLLTDRNVNRRHMQLLSRQDREATVRAERFLNPSYTELDAVDKWANLLVPQIRGDFRIERDAMEYILNRTGQVVTRSQFLAGEYMLDGTAAAALVQIQTALPEAMRIFGLITNPGIPLFDEQSNRALGIQMRELAVGRMCLLAGMRKLAEEYQITLEHGAEPTRPMTLSLEATGSLHHS